Protein AF-A0A3M1YXJ6-F1 (afdb_monomer)

Sequence (220 aa):
MAEPLIIDYITSGNGYQRGYNFVTPTDHLPSAVKKLLWRAAMPRGTKWADYIGARSLKSIPLPNGQIALAMTTVTDRQDEMGRGGLRRVEIQLIPAREYRLALQRHLAELPTTAHQRADAMLSWRLWKRIADKALPKVNRKAQVILAHAYTTMEDWLTLEALVLKIALARPVRLLARWGARPTFTTLALDYREESRIVALPIERAARYRDRKDAFILKLP

Structure (mmCIF, N/CA/C/O backbone):
data_AF-A0A3M1YXJ6-F1
#
_entry.id   AF-A0A3M1YXJ6-F1
#
loop_
_atom_site.group_PDB
_atom_site.id
_atom_site.type_symbol
_atom_site.label_atom_id
_atom_site.label_alt_id
_atom_site.label_comp_id
_atom_site.label_asym_id
_atom_site.label_entity_id
_atom_site.label_seq_id
_atom_site.pdbx_PDB_ins_code
_atom_site.Cartn_x
_atom_site.Cartn_y
_atom_site.Cartn_z
_atom_site.occupancy
_atom_site.B_iso_or_equiv
_atom_site.auth_seq_id
_atom_site.auth_comp_id
_atom_site.auth_asym_id
_atom_site.auth_atom_id
_atom_site.pdbx_PDB_model_num
ATOM 1 N N . MET A 1 1 ? 12.558 -17.407 3.006 1.00 56.59 1 MET A N 1
ATOM 2 C CA . MET A 1 1 ? 11.298 -16.722 2.637 1.00 56.59 1 MET A CA 1
ATOM 3 C C . MET A 1 1 ? 11.005 -17.087 1.194 1.00 56.59 1 MET A C 1
ATOM 5 O O . MET A 1 1 ? 11.967 -17.248 0.456 1.00 56.59 1 MET A O 1
ATOM 9 N N . ALA A 1 2 ? 9.744 -17.304 0.817 1.00 73.38 2 ALA A N 1
ATOM 10 C CA . ALA A 1 2 ? 9.410 -17.574 -0.582 1.00 73.38 2 ALA A CA 1
ATOM 11 C C . ALA A 1 2 ? 9.747 -16.347 -1.444 1.00 73.38 2 ALA A C 1
ATOM 13 O O . ALA A 1 2 ? 9.628 -15.216 -0.968 1.00 73.38 2 ALA A O 1
ATOM 14 N N . GLU A 1 3 ? 10.185 -16.581 -2.677 1.00 85.62 3 GLU A N 1
ATOM 15 C CA . GLU A 1 3 ? 10.448 -15.518 -3.646 1.00 85.62 3 GLU A CA 1
ATOM 16 C C . GLU A 1 3 ? 9.149 -14.733 -3.927 1.00 85.62 3 GLU A C 1
ATOM 18 O O . GLU A 1 3 ? 8.080 -15.349 -4.031 1.00 85.62 3 GLU A O 1
ATOM 23 N N . PRO A 1 4 ? 9.184 -13.387 -3.984 1.00 93.62 4 PRO A N 1
ATOM 24 C CA . PRO A 1 4 ? 7.987 -12.600 -4.252 1.00 93.62 4 PRO A CA 1
ATOM 25 C C . PRO A 1 4 ? 7.481 -12.846 -5.676 1.00 93.62 4 PRO A C 1
ATOM 27 O O . PRO A 1 4 ? 8.264 -13.015 -6.606 1.00 93.62 4 PRO A O 1
ATOM 30 N N . LEU A 1 5 ? 6.161 -12.795 -5.867 1.00 96.31 5 LEU A N 1
ATOM 31 C CA . LEU A 1 5 ? 5.590 -12.765 -7.211 1.00 96.31 5 LEU A CA 1
ATOM 32 C C . LEU A 1 5 ? 5.730 -11.354 -7.772 1.00 96.31 5 LEU A C 1
ATOM 34 O O . LEU A 1 5 ? 5.424 -10.389 -7.074 1.00 96.31 5 LEU A O 1
ATOM 38 N N . ILE A 1 6 ? 6.123 -11.219 -9.033 1.00 96.69 6 ILE A N 1
ATOM 39 C CA . ILE A 1 6 ? 6.338 -9.907 -9.644 1.00 96.69 6 ILE A CA 1
ATOM 40 C C . ILE A 1 6 ? 5.374 -9.723 -10.808 1.00 96.69 6 ILE A C 1
ATOM 42 O O . ILE A 1 6 ? 5.303 -10.570 -11.699 1.00 96.69 6 ILE A O 1
ATOM 46 N N . ILE A 1 7 ? 4.653 -8.602 -10.810 1.00 95.94 7 ILE A N 1
ATOM 47 C CA . ILE A 1 7 ? 3.949 -8.079 -11.981 1.00 95.94 7 ILE A CA 1
ATOM 48 C C . ILE A 1 7 ? 4.766 -6.918 -12.537 1.00 95.94 7 ILE A C 1
ATOM 50 O O . ILE A 1 7 ? 5.040 -5.957 -11.817 1.00 95.94 7 ILE A O 1
ATOM 54 N N . ASP A 1 8 ? 5.122 -6.983 -13.816 1.00 95.00 8 ASP A N 1
ATOM 55 C CA . ASP A 1 8 ? 5.848 -5.907 -14.485 1.00 95.00 8 ASP A CA 1
ATOM 56 C C . ASP A 1 8 ? 5.354 -5.684 -15.922 1.00 95.00 8 ASP A C 1
ATOM 58 O O . ASP A 1 8 ? 4.722 -6.561 -16.514 1.00 95.00 8 ASP A O 1
ATOM 62 N N . TYR A 1 9 ? 5.604 -4.494 -16.470 1.00 92.88 9 TYR A N 1
ATOM 63 C CA . TYR A 1 9 ? 5.296 -4.161 -17.858 1.00 92.88 9 TYR A CA 1
ATOM 64 C C . TYR A 1 9 ? 6.375 -4.710 -18.797 1.00 92.88 9 TYR A C 1
ATOM 66 O O . TYR A 1 9 ? 7.552 -4.377 -18.665 1.00 92.88 9 TYR A O 1
ATOM 74 N N . ILE A 1 10 ? 5.961 -5.516 -19.774 1.00 90.50 10 ILE A N 1
ATOM 75 C CA . ILE A 1 10 ? 6.837 -6.098 -20.794 1.00 90.50 10 ILE A CA 1
ATOM 76 C C . ILE A 1 10 ? 6.687 -5.302 -22.096 1.00 90.50 10 ILE A C 1
ATOM 78 O O . ILE A 1 10 ? 5.588 -5.240 -22.654 1.00 90.50 10 ILE A O 1
ATOM 82 N N . THR A 1 11 ? 7.797 -4.720 -22.571 1.00 81.19 11 THR A N 1
ATOM 83 C CA . THR A 1 11 ? 7.859 -3.846 -23.761 1.00 81.19 11 THR A CA 1
ATOM 84 C C . THR A 1 11 ? 8.179 -4.575 -25.076 1.00 81.19 11 THR A C 1
ATOM 86 O O . THR A 1 11 ? 7.957 -4.058 -26.169 1.00 81.19 11 THR A O 1
ATOM 89 N N . SER A 1 12 ? 8.729 -5.792 -25.018 1.00 71.69 12 SER A N 1
ATOM 90 C CA . SER A 1 12 ? 9.097 -6.561 -26.215 1.00 71.69 12 SER A CA 1
ATOM 91 C C . SER A 1 12 ? 8.862 -8.062 -26.033 1.00 71.69 12 SER A C 1
ATOM 93 O O . SER A 1 12 ? 9.007 -8.618 -24.945 1.00 71.69 12 SER A O 1
ATOM 95 N N . GLY A 1 13 ? 8.391 -8.697 -27.108 1.00 59.31 13 GLY A N 1
ATOM 96 C CA . GLY A 1 13 ? 7.829 -10.042 -27.095 1.00 59.31 13 GLY A CA 1
ATOM 97 C C . GLY A 1 13 ? 8.885 -11.135 -27.196 1.00 59.31 13 GLY A C 1
ATOM 98 O O . GLY A 1 13 ? 9.130 -11.645 -28.281 1.00 59.31 13 GLY A O 1
ATOM 99 N N . ASN A 1 14 ? 9.409 -11.572 -26.053 1.00 58.38 14 ASN A N 1
ATOM 100 C CA . ASN A 1 14 ? 10.053 -12.883 -25.907 1.00 58.38 14 ASN A CA 1
ATOM 101 C C . ASN A 1 14 ? 8.997 -13.946 -25.539 1.00 58.38 14 ASN A C 1
ATOM 103 O O . ASN A 1 14 ? 9.073 -14.569 -24.485 1.00 58.38 14 ASN A O 1
ATOM 107 N N . GLY A 1 15 ? 7.944 -14.078 -26.356 1.00 61.91 15 GLY A N 1
ATOM 108 C CA . GLY A 1 15 ? 6.832 -15.017 -26.117 1.00 61.91 15 GLY A CA 1
ATOM 109 C C . GLY A 1 15 ? 5.726 -14.533 -25.163 1.00 61.91 15 GLY A C 1
ATOM 110 O O . GLY A 1 15 ? 4.745 -15.245 -24.967 1.00 61.91 15 GLY A O 1
ATOM 111 N N . TYR A 1 16 ? 5.832 -13.317 -24.614 1.00 63.91 16 TYR A N 1
ATOM 112 C CA . TYR A 1 16 ? 4.789 -12.689 -23.791 1.00 63.91 16 TYR A CA 1
ATOM 113 C C . TYR A 1 16 ? 4.001 -11.635 -24.576 1.00 63.91 16 TYR A C 1
ATOM 115 O O . TYR A 1 16 ? 4.567 -10.869 -25.360 1.00 63.91 16 TYR A O 1
ATOM 123 N N . GLN A 1 17 ? 2.689 -11.561 -24.329 1.00 75.88 17 GLN A N 1
ATOM 124 C CA . GLN A 1 17 ? 1.858 -10.464 -24.825 1.00 75.88 17 GLN A CA 1
ATOM 125 C C . GLN A 1 17 ? 2.300 -9.156 -24.155 1.00 75.88 17 GLN A C 1
ATOM 127 O O . GLN A 1 17 ? 2.451 -9.112 -22.934 1.00 75.88 17 GLN A O 1
ATOM 132 N N . ARG A 1 18 ? 2.494 -8.091 -24.945 1.00 85.50 18 ARG A N 1
ATOM 133 C CA . ARG A 1 18 ? 2.835 -6.755 -24.428 1.00 85.50 18 ARG A CA 1
ATOM 134 C C . ARG A 1 18 ? 1.858 -6.313 -23.342 1.00 85.50 18 ARG A C 1
ATOM 136 O O . ARG A 1 18 ? 0.657 -6.581 -23.426 1.00 85.50 18 ARG A O 1
ATOM 143 N N . GLY A 1 19 ? 2.380 -5.579 -22.368 1.00 89.56 19 GLY A N 1
ATOM 144 C CA . GLY A 1 19 ? 1.617 -5.090 -21.229 1.00 89.56 19 GLY A CA 1
ATOM 145 C C . GLY A 1 19 ? 2.107 -5.661 -19.908 1.00 89.56 19 GLY A C 1
ATOM 146 O O . GLY A 1 19 ? 3.159 -6.298 -19.820 1.00 89.56 19 GLY A O 1
ATOM 147 N N . TYR A 1 20 ? 1.335 -5.409 -18.855 1.00 92.38 20 TYR A N 1
ATOM 148 C CA . TYR A 1 20 ? 1.631 -5.987 -17.554 1.00 92.38 20 TYR A CA 1
ATOM 149 C C . TYR A 1 20 ? 1.475 -7.506 -17.634 1.00 92.38 20 TYR A C 1
ATOM 151 O O . TYR A 1 20 ? 0.441 -7.984 -18.101 1.00 92.38 20 TYR A O 1
ATOM 159 N N . ASN A 1 21 ? 2.430 -8.244 -17.069 1.00 93.19 21 ASN A N 1
ATOM 160 C CA . ASN A 1 21 ? 2.350 -9.690 -16.868 1.00 93.19 21 ASN A CA 1
ATOM 161 C C . ASN A 1 21 ? 3.015 -10.101 -15.551 1.00 93.19 21 ASN A C 1
ATOM 163 O O . ASN A 1 21 ? 3.820 -9.355 -14.998 1.00 93.19 21 ASN A O 1
ATOM 167 N N . PHE A 1 22 ? 2.708 -11.309 -15.070 1.00 93.50 22 PHE A N 1
ATOM 168 C CA . PHE A 1 22 ? 3.566 -11.956 -14.079 1.00 93.50 22 PHE A CA 1
ATOM 169 C C . PHE A 1 22 ? 4.898 -12.324 -14.738 1.00 93.50 22 PHE A C 1
ATOM 171 O O . PHE A 1 22 ? 4.896 -13.028 -15.745 1.00 93.50 22 PHE A O 1
ATOM 178 N N . VAL A 1 23 ? 6.009 -11.856 -14.171 1.00 92.69 23 VAL A N 1
ATOM 179 C CA . VAL A 1 23 ? 7.373 -12.140 -14.664 1.00 92.69 23 VAL A CA 1
ATOM 180 C C . VAL A 1 23 ? 8.112 -13.173 -13.809 1.00 92.69 23 VAL A C 1
ATOM 182 O O . VAL A 1 23 ? 9.236 -13.549 -14.116 1.00 92.69 23 VAL A O 1
ATOM 185 N N . THR A 1 24 ? 7.464 -13.659 -12.752 1.00 92.44 24 THR A N 1
ATOM 186 C CA . THR A 1 24 ? 7.908 -14.782 -11.915 1.00 92.44 24 THR A CA 1
ATOM 187 C C . THR A 1 24 ? 6.992 -15.993 -12.122 1.00 92.44 24 THR A C 1
ATOM 189 O O . THR A 1 24 ? 5.802 -15.798 -12.404 1.00 92.44 24 THR A O 1
ATOM 192 N N . PRO A 1 25 ? 7.476 -17.233 -11.919 1.00 91.31 25 PRO A N 1
ATOM 193 C CA . PRO A 1 25 ? 6.648 -18.435 -12.028 1.00 91.31 25 PRO A CA 1
ATOM 194 C C . PRO A 1 25 ? 5.394 -18.379 -11.142 1.00 91.31 25 PRO A C 1
ATOM 196 O O . PRO A 1 25 ? 5.449 -18.003 -9.971 1.00 91.31 25 PRO A O 1
ATOM 199 N N . THR A 1 26 ? 4.243 -18.767 -11.700 1.00 92.81 26 THR A N 1
ATOM 200 C CA . THR A 1 26 ? 2.936 -18.752 -11.000 1.00 92.81 26 THR A CA 1
ATOM 201 C C . THR A 1 26 ? 2.225 -20.104 -11.026 1.00 92.81 26 THR A C 1
ATOM 203 O O . THR A 1 26 ? 1.076 -20.189 -10.601 1.00 92.81 26 THR A O 1
ATOM 206 N N . ASP A 1 27 ? 2.888 -21.160 -11.500 1.00 91.38 27 ASP A N 1
ATOM 207 C CA . ASP A 1 27 ? 2.271 -22.469 -11.781 1.00 91.38 27 ASP A CA 1
ATOM 208 C C . ASP A 1 27 ? 1.760 -23.175 -10.519 1.00 91.38 27 ASP A C 1
ATOM 210 O O . ASP A 1 27 ? 0.815 -23.956 -10.562 1.00 91.38 27 ASP A O 1
ATOM 214 N N . HIS A 1 28 ? 2.337 -22.834 -9.368 1.00 90.06 28 HIS A N 1
ATOM 215 C CA . HIS A 1 28 ? 1.926 -23.329 -8.058 1.00 90.06 28 HIS A CA 1
ATOM 216 C C . HIS A 1 28 ? 0.655 -22.647 -7.511 1.00 90.06 28 HIS A C 1
ATOM 218 O O . HIS A 1 28 ? 0.144 -23.052 -6.465 1.00 90.06 28 HIS A O 1
ATOM 224 N N . LEU A 1 29 ? 0.145 -21.593 -8.163 1.00 92.56 29 LEU A N 1
ATOM 225 C CA . LEU A 1 29 ? -1.014 -20.840 -7.686 1.00 92.56 29 LEU A CA 1
ATOM 226 C C . LEU A 1 29 ? -2.310 -21.326 -8.341 1.00 92.56 29 LEU A C 1
ATOM 228 O O . LEU A 1 29 ? -2.404 -21.376 -9.569 1.00 92.56 29 LEU A O 1
ATOM 232 N N . PRO A 1 30 ? -3.380 -21.551 -7.557 1.00 93.69 30 PRO A N 1
ATOM 233 C CA . PRO A 1 30 ? -4.703 -21.782 -8.120 1.00 93.69 30 PRO A CA 1
ATOM 234 C C . PRO A 1 30 ? -5.139 -20.621 -9.027 1.00 93.69 30 PRO A C 1
ATOM 236 O O . PRO A 1 30 ? -4.951 -19.449 -8.688 1.00 93.69 30 PRO A O 1
ATOM 239 N N . SER A 1 31 ? -5.808 -20.925 -10.145 1.00 93.12 31 SER A N 1
ATOM 240 C CA . SER A 1 31 ? -6.237 -19.914 -11.130 1.00 93.12 31 SER A CA 1
ATOM 241 C C . SER A 1 31 ? -7.067 -18.776 -10.511 1.00 93.12 31 SER A C 1
ATOM 243 O O . SER A 1 31 ? -6.857 -17.603 -10.828 1.00 93.12 31 SER A O 1
ATOM 245 N N . ALA A 1 32 ? -7.949 -19.090 -9.553 1.00 93.19 32 ALA A N 1
ATOM 246 C CA . ALA A 1 32 ? -8.728 -18.086 -8.825 1.00 93.19 32 ALA A CA 1
ATOM 247 C C . ALA A 1 32 ? -7.846 -17.095 -8.040 1.00 93.19 32 ALA A C 1
ATOM 249 O O . ALA A 1 32 ? -8.120 -15.894 -8.047 1.00 93.19 32 ALA A O 1
ATOM 250 N N . VAL A 1 33 ? -6.767 -17.578 -7.410 1.00 94.88 33 VAL A N 1
ATOM 251 C CA . VAL A 1 33 ? -5.795 -16.740 -6.688 1.00 94.88 33 VAL A CA 1
ATOM 252 C C . VAL A 1 33 ? -5.022 -15.873 -7.677 1.00 94.88 33 VAL A C 1
ATOM 254 O O . VAL A 1 33 ? -4.965 -14.660 -7.493 1.00 94.88 33 VAL A O 1
ATOM 257 N N . LYS A 1 34 ? -4.515 -16.453 -8.772 1.00 93.69 34 LYS A N 1
ATOM 258 C CA . LYS A 1 34 ? -3.799 -15.712 -9.824 1.00 93.69 34 LYS A CA 1
ATOM 259 C C . LYS A 1 34 ? -4.655 -14.587 -10.414 1.00 93.69 34 LYS A C 1
ATOM 261 O O . LYS A 1 34 ? -4.198 -13.450 -10.510 1.00 93.69 34 LYS A O 1
ATOM 266 N N . LYS A 1 35 ? -5.921 -14.871 -10.747 1.00 92.75 35 LYS A N 1
ATOM 267 C CA . LYS A 1 35 ? -6.874 -13.882 -11.281 1.00 92.75 35 LYS A CA 1
ATOM 268 C C . LYS A 1 35 ? -7.192 -12.780 -10.271 1.00 92.75 35 LYS A C 1
ATOM 270 O O . LYS A 1 35 ? -7.315 -11.619 -10.660 1.00 92.75 35 LYS A O 1
ATOM 275 N N . LEU A 1 36 ? -7.345 -13.126 -8.992 1.00 94.25 36 LEU A N 1
ATOM 276 C CA . LEU A 1 36 ? -7.566 -12.143 -7.935 1.00 94.25 36 LEU A CA 1
ATOM 277 C C . LEU A 1 36 ? -6.346 -11.233 -7.768 1.00 94.25 36 LEU A C 1
ATOM 279 O O . LEU A 1 36 ? -6.506 -10.017 -7.802 1.00 94.25 36 LEU A O 1
ATOM 283 N N . LEU A 1 37 ? -5.144 -11.806 -7.653 1.00 94.88 37 LEU A N 1
ATOM 284 C CA . LEU A 1 37 ? -3.895 -11.050 -7.539 1.00 94.88 37 LEU A CA 1
ATOM 285 C C . LEU A 1 37 ? -3.707 -10.109 -8.726 1.00 94.88 37 LEU A C 1
ATOM 287 O O . LEU A 1 37 ? -3.470 -8.925 -8.522 1.00 94.88 37 LEU A O 1
ATOM 291 N N . TRP A 1 38 ? -3.919 -10.602 -9.948 1.00 92.38 38 TRP A N 1
ATOM 292 C CA . TRP A 1 38 ? -3.854 -9.791 -11.162 1.00 92.38 38 TRP A CA 1
ATOM 293 C C . TRP A 1 38 ? -4.740 -8.542 -11.093 1.00 92.38 38 TRP A C 1
ATOM 295 O O . TRP A 1 38 ? -4.318 -7.431 -11.408 1.00 92.38 38 TRP A O 1
ATOM 305 N N . ARG A 1 39 ? -5.989 -8.728 -10.653 1.00 91.44 39 ARG A N 1
ATOM 306 C CA . ARG A 1 39 ? -6.992 -7.660 -10.588 1.00 91.44 39 ARG A CA 1
ATOM 307 C C . ARG A 1 39 ? -6.773 -6.699 -9.427 1.00 91.44 39 ARG A C 1
ATOM 309 O O . ARG A 1 39 ? -7.097 -5.523 -9.563 1.00 91.44 39 ARG A O 1
ATOM 316 N N . ALA A 1 40 ? -6.312 -7.208 -8.289 1.00 93.31 40 ALA A N 1
ATOM 317 C CA . ALA A 1 40 ? -6.282 -6.466 -7.036 1.00 93.31 40 ALA A CA 1
ATOM 318 C C . ALA A 1 40 ? -4.916 -5.835 -6.740 1.00 93.31 40 ALA A C 1
ATOM 320 O O . ALA A 1 40 ? -4.876 -4.780 -6.115 1.00 93.31 40 ALA A O 1
ATOM 321 N N . ALA A 1 41 ? -3.804 -6.439 -7.171 1.00 93.62 41 ALA A N 1
ATOM 322 C CA . ALA A 1 41 ? -2.460 -5.958 -6.848 1.00 93.62 41 ALA A CA 1
ATOM 323 C C . ALA A 1 41 ? -2.131 -4.636 -7.550 1.00 93.62 41 ALA A C 1
ATOM 325 O O . ALA A 1 41 ? -1.616 -3.717 -6.918 1.00 93.62 41 ALA A O 1
ATOM 326 N N . MET A 1 42 ? -2.503 -4.509 -8.826 1.00 89.62 42 MET A N 1
ATOM 327 C CA . MET A 1 42 ? -2.264 -3.290 -9.596 1.00 89.62 42 MET A CA 1
ATOM 328 C C . MET A 1 42 ? -3.074 -2.116 -9.028 1.00 89.62 42 MET A C 1
ATOM 330 O O . MET A 1 42 ? -4.290 -2.238 -8.847 1.00 89.62 42 MET A O 1
ATOM 334 N N . PRO A 1 43 ? -2.444 -0.961 -8.760 1.00 84.19 43 PRO A N 1
ATOM 335 C CA . PRO A 1 43 ? -3.149 0.164 -8.177 1.00 84.19 43 PRO A CA 1
ATOM 336 C C . PRO A 1 43 ? -3.998 0.880 -9.238 1.00 84.19 43 PRO A C 1
ATOM 338 O O . PRO A 1 43 ? -3.593 1.039 -10.395 1.00 84.19 43 PRO A O 1
ATOM 341 N N . ARG A 1 44 ? -5.208 1.296 -8.858 1.00 86.81 44 ARG A N 1
ATOM 342 C CA . ARG A 1 44 ? -6.186 1.929 -9.760 1.00 86.81 44 ARG A CA 1
ATOM 343 C C . ARG A 1 44 ? -5.954 3.436 -9.921 1.00 86.81 44 ARG A C 1
ATOM 345 O O . ARG A 1 44 ? -5.360 4.096 -9.073 1.00 86.81 44 ARG A O 1
ATOM 352 N N . GLY A 1 45 ? -6.483 3.983 -11.015 1.00 86.62 45 GLY A N 1
ATOM 353 C CA . GLY A 1 45 ? -6.447 5.410 -11.343 1.00 86.62 45 GLY A CA 1
ATOM 354 C C . GLY A 1 45 ? -5.472 5.763 -12.469 1.00 86.62 45 GLY A C 1
ATOM 355 O O . GLY A 1 45 ? -4.731 4.919 -12.968 1.00 86.62 45 GLY A O 1
ATOM 356 N N . THR A 1 46 ? -5.522 7.023 -12.901 1.00 88.62 46 THR A N 1
ATOM 357 C CA . THR A 1 46 ? -4.789 7.560 -14.063 1.00 88.62 46 THR A CA 1
ATOM 358 C C . THR A 1 46 ? -3.778 8.628 -13.650 1.00 88.62 46 THR A C 1
ATOM 360 O O . THR A 1 46 ? -3.999 9.312 -12.647 1.00 88.62 46 THR A O 1
ATOM 363 N N . LYS A 1 47 ? -2.788 8.889 -14.517 1.00 91.50 47 LYS A N 1
ATOM 364 C CA . LYS A 1 47 ? -1.677 9.838 -14.306 1.00 91.50 47 LYS A CA 1
ATOM 365 C C . LYS A 1 47 ? -0.685 9.390 -13.225 1.00 91.50 47 LYS A C 1
ATOM 367 O O . LYS A 1 47 ? -0.261 10.173 -12.388 1.00 91.50 47 LYS A O 1
ATOM 372 N N . TRP A 1 48 ? -0.318 8.111 -13.252 1.00 93.31 48 TRP A N 1
ATOM 373 C CA . TRP A 1 48 ? 0.757 7.591 -12.403 1.00 93.31 48 TRP A CA 1
ATOM 374 C C . TRP A 1 48 ? 2.122 8.206 -12.735 1.00 93.31 48 TRP A C 1
ATOM 376 O O . TRP A 1 48 ? 2.979 8.240 -11.867 1.00 93.31 48 TRP A O 1
ATOM 386 N N . ALA A 1 49 ? 2.300 8.756 -13.942 1.00 93.56 49 ALA A N 1
ATOM 387 C CA . ALA A 1 49 ? 3.513 9.472 -14.338 1.00 93.56 49 ALA A CA 1
ATOM 388 C C . ALA A 1 49 ? 3.846 10.675 -13.433 1.00 93.56 49 ALA A C 1
ATOM 390 O O . ALA A 1 49 ? 5.013 11.019 -13.313 1.00 93.56 49 ALA A O 1
ATOM 391 N N . ASP A 1 50 ? 2.859 11.262 -12.745 1.00 92.50 50 ASP A N 1
ATOM 392 C CA . ASP A 1 50 ? 3.080 12.372 -11.802 1.00 92.50 50 ASP A CA 1
ATOM 393 C C . ASP A 1 50 ? 3.731 11.898 -10.4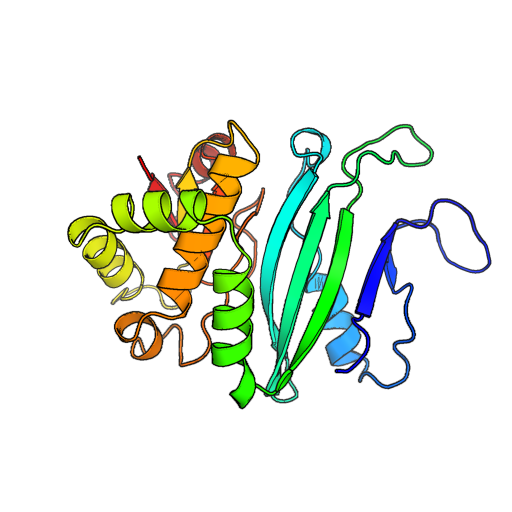77 1.00 92.50 50 ASP A C 1
ATOM 395 O O . ASP A 1 50 ? 4.050 12.709 -9.613 1.00 92.50 50 ASP A O 1
ATOM 399 N N . TYR A 1 51 ? 3.897 10.582 -10.290 1.00 92.44 51 TYR A N 1
ATOM 400 C CA . TYR 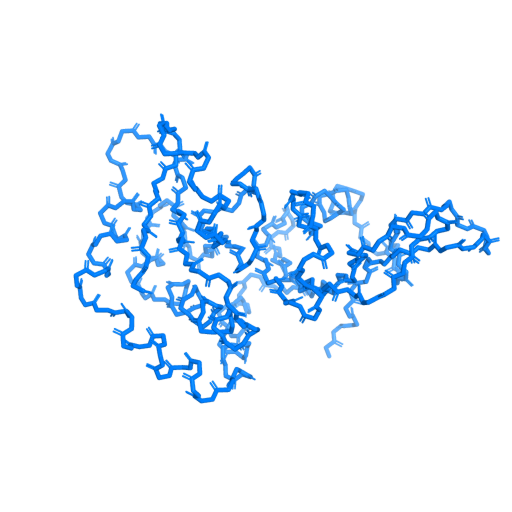A 1 51 ? 4.281 9.948 -9.025 1.00 92.44 51 TYR A CA 1
ATOM 401 C C . TYR A 1 51 ? 5.477 8.996 -9.193 1.00 92.44 51 TYR A C 1
ATOM 403 O O . TYR A 1 51 ? 5.534 7.963 -8.531 1.00 92.44 51 TYR A O 1
ATOM 411 N N . ILE A 1 52 ? 6.419 9.290 -10.097 1.00 92.88 52 ILE A N 1
ATOM 412 C CA . ILE A 1 52 ? 7.622 8.457 -10.288 1.00 92.88 52 ILE A CA 1
ATOM 413 C C . ILE A 1 52 ? 8.374 8.271 -8.960 1.00 92.88 52 ILE A C 1
ATOM 415 O O . ILE A 1 52 ? 8.529 9.211 -8.184 1.00 92.88 52 ILE A O 1
ATOM 419 N N . GLY A 1 53 ? 8.809 7.039 -8.682 1.00 90.69 53 GLY A N 1
ATOM 420 C CA . GLY A 1 53 ? 9.470 6.652 -7.433 1.00 90.69 53 GLY A CA 1
ATOM 421 C C . GLY A 1 53 ? 8.517 6.418 -6.256 1.00 90.69 53 GLY A C 1
ATOM 422 O O . GLY A 1 53 ? 8.924 5.837 -5.251 1.00 90.69 53 GLY A O 1
ATOM 423 N N . ALA A 1 54 ? 7.242 6.809 -6.370 1.00 91.75 54 ALA A N 1
ATOM 424 C CA . ALA A 1 54 ? 6.261 6.577 -5.320 1.00 91.75 54 ALA A CA 1
ATOM 425 C C . ALA A 1 54 ? 6.022 5.082 -5.101 1.00 91.75 54 ALA A C 1
ATOM 427 O O . ALA A 1 54 ? 6.005 4.286 -6.050 1.00 91.75 54 ALA A O 1
ATOM 428 N N . ARG A 1 55 ? 5.751 4.730 -3.841 1.00 92.38 55 ARG A N 1
ATOM 429 C CA . ARG A 1 55 ? 5.358 3.382 -3.438 1.00 92.38 55 ARG A CA 1
ATOM 430 C C . ARG A 1 55 ? 3.892 3.321 -3.011 1.00 92.38 55 ARG A C 1
ATOM 432 O O . ARG A 1 55 ? 3.360 4.271 -2.441 1.00 92.38 55 ARG A O 1
ATOM 439 N N . SER A 1 56 ? 3.255 2.189 -3.281 1.00 94.19 56 SER A N 1
ATOM 440 C CA . SER A 1 56 ? 1.919 1.837 -2.804 1.00 94.19 56 SER A CA 1
ATOM 441 C C . SER A 1 56 ? 1.941 0.434 -2.226 1.00 94.19 56 SER A C 1
ATOM 443 O O . SER A 1 56 ? 2.097 -0.535 -2.965 1.00 94.19 56 SER A O 1
ATOM 445 N N . LEU A 1 57 ? 1.734 0.309 -0.924 1.00 96.25 57 LEU A N 1
ATOM 446 C CA . LEU A 1 57 ? 1.533 -0.966 -0.261 1.00 96.25 57 LEU A CA 1
ATOM 447 C C . LEU A 1 57 ? 0.039 -1.270 -0.152 1.00 96.25 57 LEU A C 1
ATOM 449 O O . LEU A 1 57 ? -0.760 -0.456 0.324 1.00 96.25 57 LEU A O 1
ATOM 453 N N . LYS A 1 58 ? -0.344 -2.481 -0.551 1.00 96.06 58 LYS A N 1
ATOM 454 C CA . LYS A 1 58 ? -1.720 -2.968 -0.493 1.00 96.06 58 LYS A CA 1
ATOM 455 C C . LYS A 1 58 ? -1.808 -4.318 0.206 1.00 96.06 58 LYS A C 1
ATOM 457 O O . LYS A 1 58 ? -1.006 -5.208 -0.051 1.00 96.06 58 LYS A O 1
ATOM 462 N N . SER A 1 59 ? -2.827 -4.479 1.047 1.00 96.00 59 SER A N 1
ATOM 463 C CA . SER A 1 59 ? -3.153 -5.741 1.720 1.00 96.00 59 SER A CA 1
ATOM 464 C C . SER A 1 59 ? -4.409 -6.367 1.117 1.00 96.00 59 SER A C 1
ATOM 466 O O . SER A 1 59 ? -5.484 -5.760 1.144 1.00 96.00 59 SER A O 1
ATOM 468 N N . ILE A 1 60 ? -4.267 -7.579 0.572 1.00 95.19 60 ILE A N 1
ATOM 469 C CA . ILE A 1 60 ? -5.300 -8.282 -0.198 1.00 95.19 60 ILE A CA 1
ATOM 470 C C . ILE A 1 60 ? -5.565 -9.651 0.443 1.00 95.19 60 ILE A C 1
ATOM 472 O O . ILE A 1 60 ? -4.668 -10.495 0.480 1.00 95.19 60 ILE A O 1
ATOM 476 N N . PRO A 1 61 ? -6.783 -9.922 0.934 1.00 94.00 61 PRO A N 1
ATOM 477 C CA . PRO A 1 61 ? -7.130 -11.226 1.466 1.00 94.00 61 PRO A CA 1
ATOM 478 C C . PRO A 1 61 ? -7.371 -12.214 0.326 1.00 94.00 61 PRO A C 1
ATOM 480 O O . PRO A 1 61 ? -8.041 -11.888 -0.655 1.00 94.00 61 PRO A O 1
ATOM 483 N N . LEU A 1 62 ? -6.844 -13.429 0.465 1.00 94.06 62 LEU A N 1
ATOM 484 C CA . LEU A 1 62 ? -6.973 -14.476 -0.542 1.00 94.06 62 LEU A CA 1
ATOM 485 C C . LEU A 1 62 ? -7.968 -15.567 -0.106 1.00 94.06 62 LEU A C 1
ATOM 487 O O . LEU A 1 62 ? -8.094 -15.842 1.091 1.00 94.06 62 LEU A O 1
ATOM 491 N N . PRO A 1 63 ? -8.653 -16.238 -1.057 1.00 91.69 63 PRO A N 1
ATOM 492 C CA . PRO A 1 63 ? -9.621 -17.297 -0.752 1.00 91.69 63 PRO A CA 1
ATOM 493 C C . PRO A 1 63 ? -9.029 -18.491 0.004 1.00 91.69 63 PRO A C 1
ATOM 495 O O . PRO A 1 63 ? -9.740 -19.179 0.725 1.00 91.69 63 PRO A O 1
ATOM 498 N N . ASN A 1 64 ? -7.725 -18.729 -0.138 1.00 89.25 64 ASN A N 1
ATOM 499 C CA . ASN A 1 64 ? -7.001 -19.812 0.529 1.00 89.25 64 ASN A CA 1
ATOM 500 C C . ASN A 1 64 ? -6.557 -19.460 1.966 1.00 89.25 64 ASN A C 1
ATOM 502 O O . ASN A 1 64 ? -5.749 -20.173 2.555 1.00 89.25 64 ASN A O 1
ATOM 506 N N . GLY A 1 65 ? -7.033 -18.342 2.525 1.00 90.38 65 GLY A N 1
ATOM 507 C CA . GLY A 1 65 ? -6.703 -17.907 3.883 1.00 90.38 65 GLY A CA 1
ATOM 508 C C . GLY A 1 65 ? -5.332 -17.238 4.031 1.00 90.38 65 GLY A C 1
ATOM 509 O O . GLY A 1 65 ? -4.970 -16.858 5.146 1.00 90.38 65 GLY A O 1
ATOM 510 N N . GLN A 1 66 ? -4.571 -17.058 2.947 1.00 95.06 66 GLN A N 1
ATOM 511 C CA . GLN A 1 66 ? -3.375 -16.213 2.937 1.00 95.06 66 GLN A CA 1
ATOM 512 C C . GLN A 1 66 ? -3.743 -14.731 2.782 1.00 95.06 66 GLN A C 1
ATOM 514 O O . GLN A 1 66 ? -4.861 -14.372 2.401 1.00 95.06 66 GLN A O 1
ATOM 519 N N . ILE A 1 67 ? -2.780 -13.860 3.069 1.00 95.62 67 ILE A N 1
ATOM 520 C CA . ILE A 1 67 ? -2.819 -12.446 2.705 1.00 95.62 67 ILE A CA 1
ATOM 521 C C . ILE A 1 67 ? -1.707 -12.195 1.691 1.00 95.62 67 ILE A C 1
ATOM 523 O O . ILE A 1 67 ? -0.591 -12.674 1.868 1.00 95.62 67 ILE A O 1
ATOM 527 N N . ALA A 1 68 ? -2.007 -11.434 0.647 1.00 96.81 68 ALA A N 1
ATOM 528 C CA . ALA A 1 68 ? -1.003 -10.884 -0.242 1.00 96.81 68 ALA A CA 1
ATOM 529 C C . ALA A 1 68 ? -0.695 -9.438 0.157 1.00 96.81 68 ALA A C 1
ATOM 531 O O . ALA A 1 68 ? -1.605 -8.609 0.251 1.00 96.81 68 ALA A O 1
ATOM 532 N N . LEU A 1 69 ? 0.583 -9.148 0.387 1.00 97.25 69 LEU A N 1
ATOM 533 C CA . LEU A 1 69 ? 1.101 -7.790 0.511 1.00 97.25 69 LEU A CA 1
ATOM 534 C C . LEU A 1 69 ? 1.714 -7.401 -0.831 1.00 97.25 69 LEU A C 1
ATOM 536 O O . LEU A 1 69 ? 2.732 -7.958 -1.226 1.00 97.25 69 LEU A O 1
ATOM 540 N N . ALA A 1 70 ? 1.052 -6.498 -1.549 1.00 97.31 70 ALA A N 1
ATOM 541 C CA . ALA A 1 70 ? 1.476 -6.024 -2.859 1.00 97.31 70 ALA A CA 1
ATOM 542 C C . ALA A 1 70 ? 2.106 -4.637 -2.725 1.00 97.31 70 ALA A C 1
ATOM 544 O O . ALA A 1 70 ? 1.404 -3.670 -2.427 1.00 97.31 70 ALA A O 1
ATOM 545 N N . MET A 1 71 ? 3.414 -4.549 -2.941 1.00 96.69 71 MET A N 1
ATOM 546 C CA . MET A 1 71 ? 4.162 -3.301 -3.008 1.00 96.69 71 MET A CA 1
ATOM 547 C C . MET A 1 71 ? 4.301 -2.889 -4.468 1.00 96.69 71 MET A C 1
ATOM 549 O O . MET A 1 71 ? 4.936 -3.580 -5.255 1.00 96.69 71 MET A O 1
ATOM 553 N N . THR A 1 72 ? 3.701 -1.768 -4.841 1.00 96.00 72 THR A N 1
ATOM 554 C CA . THR A 1 72 ? 3.840 -1.188 -6.175 1.00 96.00 72 THR A CA 1
ATOM 555 C C . THR A 1 72 ? 4.809 -0.026 -6.144 1.00 96.00 72 THR A C 1
ATOM 557 O O . THR A 1 72 ? 4.603 0.896 -5.364 1.00 96.00 72 THR A O 1
ATOM 560 N N . THR A 1 73 ? 5.774 -0.015 -7.055 1.00 95.75 73 THR A N 1
ATOM 561 C CA . THR A 1 73 ? 6.652 1.127 -7.316 1.00 95.75 73 THR A CA 1
ATOM 562 C C . THR A 1 73 ? 6.338 1.697 -8.690 1.00 95.75 73 THR A C 1
ATOM 564 O O . THR A 1 73 ? 6.263 0.957 -9.675 1.00 95.75 73 THR A O 1
ATOM 567 N N . VAL A 1 74 ? 6.156 3.012 -8.772 1.00 95.12 74 VAL A N 1
ATOM 568 C CA . VAL A 1 74 ? 6.037 3.711 -10.056 1.00 95.12 74 VAL A CA 1
ATOM 569 C C . VAL A 1 74 ? 7.437 3.919 -10.633 1.00 95.12 74 VAL A C 1
ATOM 571 O O . VAL A 1 74 ? 8.278 4.567 -10.015 1.00 95.12 74 VAL A O 1
ATOM 574 N N . THR A 1 75 ? 7.693 3.369 -11.813 1.00 94.88 75 THR A N 1
ATOM 575 C CA . THR A 1 75 ? 8.993 3.425 -12.489 1.00 94.88 75 THR A CA 1
ATOM 576 C C . THR A 1 75 ? 9.068 4.605 -13.449 1.00 94.88 75 THR A C 1
ATOM 578 O O . THR A 1 75 ? 8.064 4.968 -14.058 1.00 94.88 75 THR A O 1
ATOM 581 N N . ASP A 1 76 ? 10.272 5.123 -13.655 1.00 95.00 76 ASP A N 1
ATOM 582 C CA . ASP A 1 76 ? 10.622 6.135 -14.661 1.00 95.00 76 ASP A CA 1
ATOM 583 C C . ASP A 1 76 ? 10.544 5.629 -16.115 1.00 95.00 76 ASP A C 1
ATOM 585 O O . ASP A 1 76 ? 10.516 6.428 -17.051 1.00 95.00 76 ASP A O 1
ATOM 589 N N . ARG A 1 77 ? 10.463 4.306 -16.314 1.00 94.50 77 ARG A N 1
ATOM 590 C CA . ARG A 1 77 ? 10.290 3.690 -17.635 1.00 94.50 77 ARG A CA 1
ATOM 591 C C . ARG A 1 77 ? 9.042 4.193 -18.362 1.00 94.50 77 ARG A C 1
ATOM 593 O O . ARG A 1 77 ? 7.987 4.445 -17.768 1.00 94.50 77 ARG A O 1
ATOM 600 N N . GLN A 1 78 ? 9.169 4.227 -19.681 1.00 93.44 78 GLN A N 1
ATOM 601 C CA . GLN A 1 78 ? 8.105 4.543 -20.622 1.00 93.44 78 GLN A CA 1
ATOM 602 C C . GLN A 1 78 ? 7.740 3.304 -21.438 1.00 93.44 78 GLN A C 1
ATOM 604 O O . GLN A 1 78 ? 8.562 2.405 -21.625 1.00 93.44 78 GLN A O 1
ATOM 609 N N . ASP A 1 79 ? 6.494 3.251 -21.896 1.00 90.62 79 ASP A N 1
ATOM 610 C CA . ASP A 1 79 ? 6.068 2.240 -22.854 1.00 90.62 79 ASP A CA 1
ATOM 611 C C . ASP A 1 79 ? 6.514 2.580 -24.285 1.00 90.62 79 ASP A C 1
ATOM 613 O O . ASP A 1 79 ? 7.177 3.583 -24.546 1.00 90.62 79 ASP A O 1
ATOM 617 N N . GLU A 1 80 ? 6.124 1.737 -25.235 1.00 88.75 80 GLU A N 1
ATOM 618 C CA . GLU A 1 80 ? 6.485 1.853 -26.649 1.00 88.75 80 GLU A CA 1
ATOM 619 C C . GLU A 1 80 ? 5.936 3.123 -27.319 1.00 88.75 80 GLU A C 1
ATOM 621 O O . GLU A 1 80 ? 6.370 3.480 -28.410 1.00 88.75 80 GLU A O 1
ATOM 626 N N . MET A 1 81 ? 4.975 3.795 -26.682 1.00 89.19 81 MET A N 1
ATOM 627 C CA . MET A 1 81 ? 4.357 5.038 -27.143 1.00 89.19 81 MET A CA 1
ATOM 628 C C . MET A 1 81 ? 4.864 6.254 -26.349 1.00 89.19 81 MET A C 1
ATOM 630 O O . MET A 1 81 ? 4.277 7.332 -26.439 1.00 89.19 81 MET A O 1
ATOM 634 N N . GLY A 1 82 ? 5.912 6.091 -25.531 1.00 89.19 82 GLY A N 1
ATOM 635 C CA . GLY A 1 82 ? 6.463 7.148 -24.680 1.00 89.19 82 GLY A CA 1
ATOM 636 C C . GLY A 1 82 ? 5.608 7.474 -23.449 1.00 89.19 82 GLY A C 1
ATOM 637 O O . GLY A 1 82 ? 5.852 8.472 -22.769 1.00 89.19 82 GLY A O 1
ATOM 638 N N . ARG A 1 83 ? 4.586 6.668 -23.125 1.00 89.25 83 ARG A N 1
ATOM 639 C CA . ARG A 1 83 ? 3.730 6.913 -21.954 1.00 89.25 83 ARG A CA 1
ATOM 640 C C . ARG A 1 83 ? 4.441 6.431 -20.691 1.00 89.25 83 ARG A C 1
ATOM 642 O O . ARG A 1 83 ? 4.764 5.252 -20.559 1.00 89.25 83 ARG A O 1
ATOM 649 N N . GLY A 1 84 ? 4.662 7.349 -19.751 1.00 91.94 84 GLY A N 1
ATOM 650 C CA . GLY A 1 84 ? 5.269 7.063 -18.448 1.00 91.94 84 GLY A CA 1
ATOM 651 C C . GLY A 1 84 ? 4.282 6.569 -17.383 1.00 91.94 84 GLY A C 1
ATOM 652 O O . GLY A 1 84 ? 3.082 6.405 -17.624 1.00 91.94 84 GLY A O 1
ATOM 653 N N . GLY A 1 85 ? 4.786 6.372 -16.161 1.00 92.44 85 GLY A N 1
ATOM 654 C CA . GLY A 1 85 ? 3.988 5.885 -15.030 1.00 92.44 85 GLY A CA 1
ATOM 655 C C . GLY A 1 85 ? 3.767 4.373 -15.052 1.00 92.44 85 GLY A C 1
ATOM 656 O O . GLY A 1 85 ? 2.751 3.881 -14.544 1.00 92.44 85 GLY A O 1
ATOM 657 N N . LEU A 1 86 ? 4.696 3.637 -15.669 1.00 94.56 86 LEU A N 1
ATOM 658 C CA . LEU A 1 86 ? 4.743 2.185 -15.568 1.00 94.56 86 LEU A CA 1
ATOM 659 C C . LEU A 1 86 ? 4.973 1.768 -14.114 1.00 94.56 86 LEU A C 1
ATOM 661 O O . LEU A 1 86 ? 5.535 2.515 -13.318 1.00 94.56 86 LEU A O 1
ATOM 665 N N . ARG A 1 87 ? 4.470 0.596 -13.732 1.00 95.69 87 ARG A N 1
ATOM 666 C CA . ARG A 1 87 ? 4.453 0.143 -12.337 1.00 95.69 87 ARG A CA 1
ATOM 667 C C . ARG A 1 87 ? 5.038 -1.251 -12.224 1.00 95.69 87 ARG A C 1
ATOM 669 O O . ARG A 1 87 ? 4.614 -2.149 -12.938 1.00 95.69 87 ARG A O 1
ATOM 676 N N . ARG A 1 88 ? 5.943 -1.448 -11.281 1.00 96.75 88 ARG A N 1
ATOM 677 C CA . ARG A 1 88 ? 6.389 -2.781 -10.883 1.00 96.75 88 ARG A CA 1
ATOM 678 C C . ARG A 1 88 ? 5.695 -3.138 -9.582 1.00 96.75 88 ARG A C 1
ATOM 680 O O . ARG A 1 88 ? 5.711 -2.327 -8.662 1.00 96.75 88 ARG A O 1
ATOM 687 N N . VAL A 1 89 ? 5.078 -4.312 -9.507 1.00 97.62 89 VAL A N 1
ATOM 688 C CA . VAL A 1 89 ? 4.410 -4.786 -8.290 1.00 97.62 89 VAL A CA 1
ATOM 689 C C . VAL A 1 89 ? 5.090 -6.038 -7.783 1.00 97.62 89 VAL A C 1
ATOM 691 O O . VAL A 1 89 ? 5.156 -7.033 -8.494 1.00 97.62 89 VAL A O 1
ATOM 694 N N . GLU A 1 90 ? 5.542 -6.000 -6.539 1.00 97.44 90 GLU A N 1
ATOM 695 C CA . GLU A 1 90 ? 6.115 -7.132 -5.824 1.00 97.44 90 GLU A CA 1
ATOM 696 C C . GLU A 1 90 ? 5.104 -7.621 -4.792 1.00 97.44 90 GLU A C 1
ATOM 698 O O . GLU A 1 90 ? 4.599 -6.851 -3.976 1.00 97.44 90 GLU A O 1
ATOM 703 N N . ILE A 1 91 ? 4.755 -8.899 -4.858 1.00 97.69 91 ILE A N 1
ATOM 704 C CA . ILE A 1 91 ? 3.664 -9.489 -4.095 1.00 97.69 91 ILE A CA 1
ATOM 705 C C . ILE A 1 91 ? 4.229 -10.586 -3.205 1.00 97.69 91 ILE A C 1
ATOM 707 O O . ILE A 1 91 ? 4.671 -11.634 -3.676 1.00 97.69 91 ILE A O 1
ATOM 711 N N . GLN A 1 92 ? 4.145 -10.368 -1.900 1.00 96.81 92 GLN A N 1
ATOM 712 C CA . GLN A 1 92 ? 4.489 -11.367 -0.901 1.00 96.81 92 GLN A CA 1
ATOM 713 C C . GLN A 1 92 ? 3.225 -12.089 -0.442 1.00 96.81 92 GLN A C 1
ATOM 715 O O . GLN A 1 92 ? 2.287 -11.464 0.060 1.00 96.81 92 GLN A O 1
ATOM 720 N N . LEU A 1 93 ? 3.197 -13.412 -0.604 1.00 96.06 93 LEU A N 1
ATOM 721 C CA . LEU A 1 93 ? 2.130 -14.255 -0.075 1.00 96.06 93 LEU A CA 1
ATOM 722 C C . LEU A 1 93 ? 2.502 -14.726 1.324 1.00 96.06 93 LEU A C 1
ATOM 724 O O . LEU A 1 93 ? 3.458 -15.478 1.498 1.00 96.06 93 LEU A O 1
ATOM 728 N N . ILE A 1 94 ? 1.728 -14.308 2.321 1.00 95.50 94 ILE A N 1
ATOM 729 C CA . ILE A 1 94 ? 1.988 -14.638 3.720 1.00 95.50 94 ILE A CA 1
ATOM 730 C C . ILE A 1 94 ? 0.802 -15.374 4.348 1.00 95.50 94 ILE A C 1
ATOM 732 O O . ILE A 1 94 ? 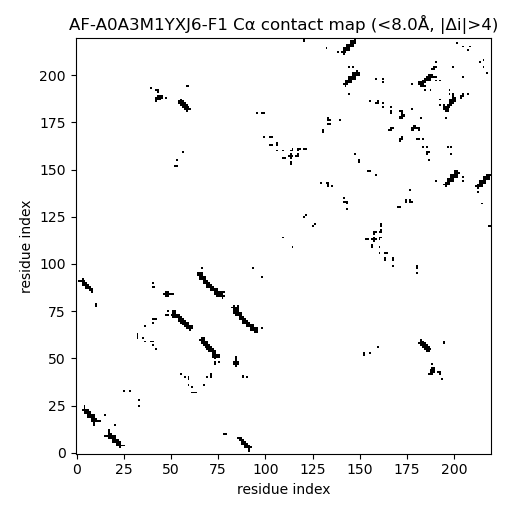-0.362 -15.070 4.057 1.00 95.50 94 ILE A O 1
ATOM 736 N N . PRO A 1 95 ? 1.050 -16.339 5.247 1.00 94.81 95 PRO A N 1
ATOM 737 C CA . PRO A 1 95 ? -0.003 -16.904 6.077 1.00 94.81 95 PRO A CA 1
ATOM 738 C C . PRO A 1 95 ? -0.727 -15.812 6.874 1.00 94.81 95 PRO A C 1
ATOM 740 O O . PRO A 1 95 ? -0.099 -14.910 7.428 1.00 94.81 95 PRO A O 1
ATOM 743 N N . ALA A 1 96 ? -2.050 -15.921 7.033 1.00 92.56 96 ALA A N 1
ATOM 744 C CA . ALA A 1 96 ? -2.833 -14.942 7.798 1.00 92.56 96 ALA A CA 1
ATOM 745 C C . ALA A 1 96 ? -2.343 -14.728 9.244 1.00 92.56 96 ALA A C 1
ATOM 747 O O . ALA A 1 96 ? -2.549 -13.649 9.803 1.00 92.56 96 ALA A O 1
ATOM 748 N N . ARG A 1 97 ? -1.703 -15.735 9.854 1.00 93.38 97 ARG A N 1
ATOM 749 C CA . ARG A 1 97 ? -1.096 -15.637 11.195 1.00 93.38 97 ARG A CA 1
ATOM 750 C C . ARG A 1 97 ? 0.146 -14.735 11.231 1.00 93.38 97 ARG A C 1
ATOM 752 O O . ARG A 1 97 ? 0.415 -14.124 12.257 1.00 93.38 97 ARG A O 1
ATOM 759 N N . GLU A 1 98 ? 0.860 -14.610 10.114 1.00 95.19 98 GLU A N 1
ATOM 760 C CA . GLU A 1 98 ? 2.076 -13.794 9.986 1.00 95.19 98 GLU A CA 1
ATOM 761 C C . GLU A 1 98 ? 1.770 -12.345 9.600 1.00 95.19 98 GLU A C 1
ATOM 763 O O . GLU A 1 98 ? 2.646 -11.490 9.686 1.00 95.19 98 GLU A O 1
ATOM 768 N N . TYR A 1 99 ? 0.512 -12.044 9.258 1.00 94.19 99 TYR A N 1
ATOM 769 C CA . TYR A 1 99 ? 0.070 -10.725 8.808 1.00 94.19 99 TYR A CA 1
ATOM 770 C C . TYR A 1 99 ? 0.565 -9.585 9.699 1.00 94.19 99 TYR A C 1
ATOM 772 O O . TYR A 1 99 ? 1.173 -8.631 9.226 1.00 94.19 99 TYR A O 1
ATOM 780 N N . ARG A 1 100 ? 0.347 -9.703 11.013 1.00 93.81 100 ARG A N 1
ATOM 781 C CA . ARG A 1 100 ? 0.751 -8.665 11.966 1.00 93.81 100 ARG A CA 1
ATOM 782 C C . ARG A 1 100 ? 2.265 -8.455 11.960 1.00 93.81 100 ARG A C 1
ATOM 784 O O . ARG A 1 100 ? 2.706 -7.312 11.944 1.00 93.81 100 ARG A O 1
ATOM 791 N N . LEU A 1 101 ? 3.031 -9.543 11.989 1.00 95.31 101 LEU A N 1
ATOM 792 C CA . LEU A 1 101 ? 4.487 -9.480 12.022 1.00 95.31 101 LEU A CA 1
ATOM 793 C C . LEU A 1 101 ? 5.038 -8.871 10.727 1.00 95.31 101 LEU A C 1
ATOM 795 O O . LEU A 1 101 ? 5.933 -8.036 10.787 1.00 95.31 101 LEU A O 1
ATOM 799 N N . ALA A 1 102 ? 4.461 -9.222 9.576 1.00 95.69 102 ALA A N 1
ATOM 800 C CA . ALA A 1 102 ? 4.828 -8.638 8.290 1.00 95.69 102 ALA A CA 1
ATOM 801 C C . ALA A 1 102 ? 4.562 -7.123 8.249 1.00 95.69 102 ALA A C 1
ATOM 803 O O . ALA A 1 102 ? 5.441 -6.358 7.865 1.00 95.69 102 ALA A O 1
ATOM 804 N N . LEU A 1 103 ? 3.400 -6.665 8.734 1.00 96.19 103 LEU A N 1
ATOM 805 C CA . LEU A 1 103 ? 3.117 -5.228 8.831 1.00 96.19 103 LEU A CA 1
ATOM 806 C C . LEU A 1 103 ? 4.061 -4.502 9.800 1.00 96.19 103 LEU A C 1
ATOM 808 O O . LEU A 1 103 ? 4.440 -3.366 9.538 1.00 96.19 103 LEU A O 1
ATOM 812 N N . GLN A 1 104 ? 4.435 -5.133 10.918 1.00 96.75 104 GLN A N 1
ATOM 813 C CA . GLN A 1 104 ? 5.398 -4.558 11.862 1.00 96.75 104 GLN A CA 1
ATOM 814 C C . GLN A 1 104 ? 6.790 -4.416 11.241 1.00 96.75 104 GLN A C 1
ATOM 816 O O . GLN A 1 104 ? 7.438 -3.403 11.477 1.00 96.75 104 GLN A O 1
ATOM 821 N N . ARG A 1 105 ? 7.227 -5.395 10.437 1.00 96.44 105 ARG A N 1
ATOM 822 C CA . ARG A 1 105 ? 8.496 -5.327 9.696 1.00 96.44 105 ARG A CA 1
ATOM 823 C C . ARG A 1 105 ? 8.483 -4.195 8.676 1.00 96.44 105 ARG A C 1
ATOM 825 O O . ARG A 1 105 ? 9.350 -3.339 8.748 1.00 96.44 105 ARG A O 1
ATOM 832 N N . HIS A 1 106 ? 7.449 -4.119 7.838 1.00 95.94 106 HIS A N 1
ATOM 833 C CA . HIS A 1 106 ? 7.310 -3.013 6.887 1.00 95.94 106 HIS A CA 1
ATOM 834 C C . HIS A 1 106 ? 7.277 -1.653 7.571 1.00 95.94 106 HIS A C 1
ATOM 836 O O . HIS A 1 106 ? 7.921 -0.722 7.106 1.00 95.94 106 HIS A O 1
ATOM 842 N N . LEU A 1 107 ? 6.555 -1.533 8.689 1.00 96.69 107 LEU A N 1
ATOM 843 C CA . LEU A 1 107 ? 6.546 -0.295 9.453 1.00 96.69 107 LEU A CA 1
ATOM 844 C C . LEU A 1 107 ? 7.955 0.043 9.956 1.00 96.69 107 LEU A C 1
ATOM 846 O O . LEU A 1 107 ? 8.342 1.190 9.844 1.00 96.69 107 LEU A O 1
ATOM 850 N N . ALA A 1 108 ? 8.716 -0.927 10.469 1.00 97.00 108 ALA A N 1
ATOM 851 C CA . ALA A 1 108 ? 10.073 -0.714 10.981 1.00 97.00 108 ALA A CA 1
ATOM 852 C C . ALA A 1 108 ? 11.124 -0.394 9.898 1.00 97.00 108 ALA A C 1
ATOM 854 O O . ALA A 1 108 ? 12.169 0.158 10.223 1.00 97.00 108 ALA A O 1
ATOM 855 N N . GLU A 1 109 ? 10.865 -0.735 8.635 1.00 96.06 109 GLU A N 1
ATOM 856 C CA . GLU A 1 109 ? 11.725 -0.396 7.490 1.00 96.06 109 GLU A CA 1
ATOM 857 C C . GLU A 1 109 ? 11.568 1.065 7.036 1.00 96.06 109 GLU A C 1
ATOM 859 O O . GLU A 1 109 ? 12.357 1.551 6.222 1.00 96.06 109 GLU A O 1
ATOM 864 N N . LEU A 1 110 ? 10.545 1.777 7.522 1.00 95.44 110 LEU A N 1
ATOM 865 C CA . LEU A 1 110 ? 10.328 3.173 7.158 1.00 95.44 110 LEU A CA 1
ATOM 866 C C . LEU A 1 110 ? 11.318 4.102 7.882 1.00 95.44 110 LEU A C 1
ATOM 868 O O . LEU A 1 110 ? 11.719 3.829 9.015 1.00 95.44 110 LEU A O 1
ATOM 872 N N . PRO A 1 111 ? 11.688 5.246 7.275 1.00 95.69 111 PRO A N 1
ATOM 873 C CA . PRO A 1 111 ? 12.548 6.227 7.929 1.00 95.69 111 PRO A CA 1
ATOM 874 C C . PRO A 1 111 ? 11.959 6.722 9.253 1.00 95.69 111 PRO A C 1
ATOM 876 O O . PRO A 1 111 ? 10.758 6.983 9.351 1.00 95.69 111 PRO A O 1
ATOM 879 N N . THR A 1 112 ? 12.808 6.958 10.254 1.00 94.81 112 THR A N 1
ATOM 880 C CA . THR A 1 112 ? 12.389 7.472 11.571 1.00 94.81 112 THR A CA 1
ATOM 881 C C . THR A 1 112 ? 11.564 8.762 11.472 1.00 94.81 112 THR A C 1
ATOM 883 O O . THR A 1 112 ? 10.625 8.952 12.247 1.00 94.81 112 THR A O 1
ATOM 886 N N . THR A 1 113 ? 11.845 9.625 10.488 1.00 94.62 113 THR A N 1
ATOM 887 C CA . THR A 1 113 ? 11.072 10.854 10.237 1.00 94.62 113 THR A CA 1
ATOM 888 C C . THR A 1 113 ? 9.612 10.554 9.889 1.00 94.62 113 THR A C 1
ATOM 890 O O . THR A 1 113 ? 8.710 11.193 10.434 1.00 94.62 113 THR A O 1
ATOM 893 N N . ALA A 1 114 ? 9.354 9.524 9.077 1.00 94.50 114 ALA A N 1
ATOM 894 C CA . ALA A 1 114 ? 8.006 9.074 8.738 1.00 94.50 114 ALA A CA 1
ATOM 895 C C . ALA A 1 114 ? 7.252 8.563 9.976 1.00 94.50 114 ALA A C 1
ATOM 897 O O . ALA A 1 114 ? 6.067 8.856 10.145 1.00 94.50 114 ALA A O 1
ATOM 898 N N . HIS A 1 115 ? 7.935 7.859 10.889 1.00 94.62 115 HIS A N 1
ATOM 899 C CA . HIS A 1 115 ? 7.333 7.434 12.156 1.00 94.62 115 HIS A CA 1
ATOM 900 C C . HIS A 1 115 ? 6.887 8.623 13.003 1.00 94.62 115 HIS A C 1
ATOM 902 O O . HIS A 1 115 ? 5.729 8.655 13.424 1.00 94.62 115 HIS A O 1
ATOM 908 N N . GLN A 1 116 ? 7.794 9.573 13.236 1.00 93.81 116 GLN A N 1
ATOM 909 C CA . GLN A 1 116 ? 7.561 10.734 14.097 1.00 93.81 116 GLN A CA 1
ATOM 910 C C . GLN A 1 116 ? 6.437 11.617 13.551 1.00 93.81 116 GLN A C 1
ATOM 912 O O . GLN A 1 116 ? 5.518 11.976 14.288 1.00 93.81 116 GLN A O 1
ATOM 917 N N . ARG A 1 117 ? 6.458 11.912 12.243 1.00 92.69 117 ARG A N 1
ATOM 918 C CA . ARG A 1 117 ? 5.395 12.688 11.592 1.00 92.69 117 ARG A CA 1
ATOM 919 C C . ARG A 1 117 ? 4.052 11.956 11.648 1.00 92.69 117 ARG A C 1
ATOM 921 O O . ARG A 1 117 ? 3.036 12.576 11.954 1.00 92.69 117 ARG A O 1
ATOM 928 N N . ALA A 1 118 ? 4.036 10.636 11.445 1.00 93.19 118 ALA A N 1
ATOM 929 C CA . ALA A 1 118 ? 2.810 9.848 11.556 1.00 93.19 118 ALA A CA 1
ATOM 930 C C . ALA A 1 118 ? 2.247 9.841 12.987 1.00 93.19 118 ALA A C 1
ATOM 932 O O . ALA A 1 118 ? 1.031 9.916 13.152 1.00 93.19 118 ALA A O 1
ATOM 933 N N . ASP A 1 119 ? 3.098 9.788 14.020 1.00 92.25 119 ASP A N 1
ATOM 934 C CA . ASP A 1 119 ? 2.654 9.903 15.419 1.00 92.25 119 ASP A CA 1
ATOM 935 C C . ASP A 1 119 ? 2.069 11.285 15.718 1.00 92.25 119 ASP A C 1
ATOM 937 O O . ASP A 1 119 ? 1.013 11.379 16.344 1.00 92.25 119 ASP A O 1
ATOM 941 N N . ALA A 1 120 ? 2.696 12.348 15.208 1.00 90.31 120 ALA A N 1
ATOM 942 C CA . ALA A 1 120 ? 2.186 13.710 15.346 1.00 90.31 120 ALA A CA 1
ATOM 943 C C . ALA A 1 120 ? 0.821 13.894 14.653 1.00 90.31 120 ALA A C 1
ATOM 945 O O . ALA A 1 120 ? -0.073 14.548 15.195 1.00 90.31 120 ALA A O 1
ATOM 946 N N . MET A 1 121 ? 0.621 13.277 13.481 1.00 88.94 121 MET A N 1
ATOM 947 C CA . MET A 1 121 ? -0.670 13.274 12.783 1.00 88.94 121 MET A CA 1
ATOM 948 C C . MET A 1 121 ? -1.745 12.494 13.549 1.00 88.94 121 MET A C 1
ATOM 950 O O . MET A 1 121 ? -2.914 12.897 13.587 1.00 88.94 121 MET A O 1
ATOM 954 N N . LEU A 1 122 ? -1.368 11.371 14.164 1.00 86.12 122 LEU A N 1
ATOM 955 C CA . LEU A 1 122 ? -2.275 10.416 14.795 1.00 86.12 122 LEU A CA 1
ATOM 956 C C . LEU A 1 122 ? -2.710 10.849 16.208 1.00 86.12 122 LEU A C 1
ATOM 958 O O . LEU A 1 122 ? -2.643 10.100 17.182 1.00 86.12 122 LEU A O 1
ATOM 962 N N . SER A 1 123 ? -3.236 12.068 16.312 1.00 84.31 123 SER A N 1
ATOM 963 C CA . SER A 1 123 ? -3.839 12.575 17.545 1.00 84.31 123 SER A CA 1
ATOM 964 C C . SER A 1 123 ? -5.042 11.732 17.987 1.00 84.31 123 SER A C 1
ATOM 966 O O . SER A 1 123 ? -5.758 11.149 17.167 1.00 84.31 123 SER A O 1
ATOM 968 N N . TRP A 1 124 ? -5.355 11.753 19.287 1.00 82.44 124 TRP A N 1
ATOM 969 C CA . TRP A 1 124 ? -6.573 11.134 19.832 1.00 82.44 124 TRP A CA 1
ATOM 970 C C . TRP A 1 124 ? -7.850 11.565 19.085 1.00 82.44 124 TRP A C 1
ATOM 972 O O . TRP A 1 124 ? -8.750 10.758 18.854 1.00 82.44 124 TRP A O 1
ATOM 982 N N . ARG A 1 125 ? -7.920 12.830 18.645 1.00 85.31 125 ARG A N 1
ATOM 983 C CA . ARG A 1 125 ? -9.055 13.355 17.867 1.00 85.31 125 ARG A CA 1
ATOM 984 C C . ARG A 1 125 ? -9.160 12.690 16.495 1.00 85.31 125 ARG A C 1
ATOM 986 O O . ARG A 1 125 ? -10.261 12.315 16.094 1.00 85.31 125 ARG A O 1
ATOM 993 N N . LEU A 1 126 ? -8.042 12.532 15.782 1.00 83.31 126 LEU A N 1
ATOM 994 C CA . LEU A 1 126 ? -8.025 11.820 14.503 1.00 83.31 126 LEU A CA 1
ATOM 995 C C . LEU A 1 126 ? -8.387 10.345 14.704 1.00 83.31 126 LEU A C 1
ATOM 997 O O . LEU A 1 126 ? -9.229 9.825 13.976 1.00 83.31 126 LEU A O 1
ATOM 1001 N N . TRP A 1 127 ? -7.837 9.710 15.740 1.00 83.88 127 TRP A N 1
ATOM 1002 C CA . TRP A 1 127 ? -8.174 8.342 16.134 1.00 83.88 127 TRP A CA 1
ATOM 1003 C C . TRP A 1 127 ? -9.671 8.150 16.348 1.00 83.88 127 TRP A C 1
ATOM 1005 O O . TRP A 1 127 ? -10.269 7.253 15.754 1.00 83.88 127 TRP A O 1
ATOM 1015 N N . LYS A 1 128 ? -10.291 9.024 17.146 1.00 82.75 128 LYS A N 1
ATOM 1016 C CA . LYS A 1 128 ? -11.732 9.002 17.388 1.00 82.75 128 LYS A CA 1
ATOM 1017 C C . LYS A 1 128 ? -12.513 9.155 16.083 1.00 82.75 128 LYS A C 1
ATOM 1019 O O . LYS A 1 128 ? -13.409 8.365 15.826 1.00 82.75 128 LYS A O 1
ATOM 1024 N N . ARG A 1 129 ? -12.126 10.090 15.205 1.00 84.12 129 ARG A N 1
ATOM 1025 C CA . ARG A 1 129 ? -12.768 10.260 13.887 1.00 84.12 129 ARG A CA 1
ATOM 1026 C C . ARG A 1 129 ? -12.644 9.013 13.014 1.00 84.12 129 ARG A C 1
ATOM 1028 O O . ARG A 1 129 ? -13.622 8.635 12.377 1.00 84.12 129 ARG A O 1
ATOM 1035 N N . ILE A 1 130 ? -11.474 8.375 12.975 1.00 81.50 130 ILE A N 1
ATOM 1036 C CA . ILE A 1 130 ? -11.274 7.124 12.234 1.00 81.50 130 ILE A CA 1
ATOM 1037 C C . ILE A 1 130 ? -12.174 6.036 12.816 1.00 81.50 130 ILE A C 1
ATOM 1039 O O . ILE A 1 130 ? -12.898 5.401 12.058 1.00 81.50 130 ILE A O 1
ATOM 1043 N N . ALA A 1 131 ? -12.183 5.856 14.138 1.00 76.81 131 ALA A N 1
ATOM 1044 C CA . ALA A 1 131 ? -13.012 4.858 14.807 1.00 76.81 131 ALA A CA 1
ATOM 1045 C C . ALA A 1 131 ? -14.510 5.095 14.553 1.00 76.81 131 ALA A C 1
ATOM 1047 O O . ALA A 1 131 ? -15.198 4.183 14.099 1.00 76.81 131 ALA A O 1
ATOM 1048 N N . ASP A 1 132 ? -14.994 6.324 14.739 1.00 75.94 132 ASP A N 1
ATOM 1049 C CA . ASP A 1 132 ? -16.390 6.715 14.512 1.00 75.94 132 ASP A CA 1
ATOM 1050 C C . ASP A 1 132 ? -16.827 6.449 13.061 1.00 75.94 132 ASP A C 1
ATOM 1052 O O . ASP A 1 132 ? -17.952 6.017 12.804 1.00 75.94 132 ASP A O 1
ATOM 1056 N N . LYS A 1 133 ? -15.934 6.674 12.086 1.00 72.81 133 LYS A N 1
ATOM 1057 C CA . LYS A 1 133 ? -16.207 6.434 10.657 1.00 72.81 133 LYS A CA 1
ATOM 1058 C C . LYS A 1 133 ? -15.978 4.987 10.221 1.00 72.81 133 LYS A C 1
ATOM 1060 O O . LYS A 1 133 ? -16.595 4.557 9.249 1.00 72.81 133 LYS A O 1
ATOM 1065 N N . ALA A 1 134 ? -15.144 4.233 10.933 1.00 65.31 134 ALA A N 1
ATOM 1066 C CA . ALA A 1 134 ? -14.949 2.792 10.773 1.00 65.31 134 ALA A CA 1
ATOM 1067 C C . ALA A 1 134 ? -16.081 1.966 11.424 1.00 65.31 134 ALA A C 1
ATOM 1069 O O . ALA A 1 134 ? -16.343 0.833 11.010 1.00 65.31 134 ALA A O 1
ATOM 1070 N N . LEU A 1 135 ? -16.827 2.580 12.354 1.00 57.38 135 LEU A N 1
ATOM 1071 C CA . LEU A 1 135 ? -18.047 2.095 13.012 1.00 57.38 135 LEU A CA 1
ATOM 1072 C C . LEU A 1 135 ? -19.371 2.666 12.425 1.00 57.38 135 LEU A C 1
ATOM 1074 O O . LEU A 1 135 ? -20.199 3.174 13.182 1.00 57.38 135 LEU A O 1
ATOM 1078 N N . PRO A 1 136 ? -19.690 2.611 11.114 1.00 52.94 136 PRO A N 1
ATOM 1079 C CA . PRO A 1 136 ? -21.007 3.061 10.675 1.00 52.94 136 PRO A CA 1
ATOM 1080 C C . PRO A 1 136 ? -22.102 2.121 11.185 1.00 52.94 136 PRO A C 1
ATOM 1082 O O . PRO A 1 136 ? -22.107 0.935 10.839 1.00 52.94 136 PRO A O 1
ATOM 1085 N N . LYS A 1 137 ? -23.078 2.691 11.902 1.00 52.34 137 LYS A N 1
ATOM 1086 C CA . LYS A 1 137 ? -24.348 2.048 12.280 1.00 52.34 137 LYS A CA 1
ATOM 1087 C C . LYS A 1 137 ? -25.261 1.736 11.073 1.00 52.34 137 LYS A C 1
ATOM 1089 O O . LYS A 1 137 ? -26.198 0.968 11.230 1.00 52.34 137 LYS A O 1
ATOM 1094 N N . VAL A 1 138 ? -24.985 2.285 9.874 1.00 49.88 138 VAL A N 1
ATOM 1095 C CA . VAL A 1 138 ? -25.932 2.266 8.730 1.00 49.88 138 VAL A CA 1
ATOM 1096 C C . VAL A 1 138 ? -25.374 1.664 7.421 1.00 49.88 138 VAL A C 1
ATOM 1098 O O . VAL A 1 138 ? -26.076 0.900 6.771 1.00 49.88 138 VAL A O 1
ATOM 1101 N N . ASN A 1 139 ? -24.114 1.916 7.020 1.00 56.81 139 ASN A N 1
ATOM 1102 C CA . ASN A 1 139 ? -23.566 1.406 5.741 1.00 56.81 139 ASN A CA 1
ATOM 1103 C C . ASN A 1 139 ? -22.358 0.476 5.943 1.00 56.81 139 ASN A C 1
ATOM 1105 O O . ASN A 1 139 ? -21.239 0.950 6.162 1.00 56.81 139 ASN A O 1
ATOM 1109 N N . ARG A 1 140 ? -22.572 -0.846 5.827 1.00 59.66 140 ARG A N 1
ATOM 1110 C CA . ARG A 1 140 ? -21.577 -1.927 6.028 1.00 59.66 140 ARG A CA 1
ATOM 1111 C C . ARG A 1 140 ? -20.417 -1.949 5.015 1.00 59.66 140 ARG A C 1
ATOM 1113 O O . ARG A 1 140 ? -19.417 -2.621 5.265 1.00 59.66 140 ARG A O 1
ATOM 1120 N N . LYS A 1 141 ? -20.506 -1.205 3.904 1.00 66.44 141 LYS A N 1
ATOM 1121 C CA . LYS A 1 141 ? -19.483 -1.191 2.839 1.00 66.44 141 LYS A CA 1
ATOM 1122 C C . LYS A 1 141 ? -18.596 0.056 2.806 1.00 66.44 141 LYS A C 1
ATOM 1124 O O . LYS A 1 141 ? -17.608 0.032 2.088 1.00 66.44 141 LYS A O 1
ATOM 1129 N N . ALA A 1 142 ? -18.898 1.079 3.606 1.00 72.69 142 ALA A N 1
ATOM 1130 C CA . ALA A 1 142 ? -18.176 2.347 3.548 1.00 72.69 142 ALA A CA 1
ATOM 1131 C C . ALA A 1 142 ? -16.662 2.216 3.809 1.00 72.69 142 ALA A C 1
ATOM 1133 O O . ALA A 1 142 ? -16.248 1.488 4.721 1.00 72.69 142 ALA A O 1
ATOM 1134 N N . GLN A 1 143 ? -15.875 2.935 3.009 1.00 84.75 143 GLN A N 1
ATOM 1135 C CA . GLN A 1 143 ? -14.417 3.032 3.106 1.00 84.75 143 GLN A CA 1
ATOM 1136 C C . GLN A 1 143 ? -13.990 4.283 3.871 1.00 84.75 143 GLN A C 1
ATOM 1138 O O . GLN A 1 143 ? -14.673 5.308 3.826 1.00 84.75 143 GLN A O 1
ATOM 1143 N N . VAL A 1 144 ? -12.842 4.212 4.544 1.00 88.06 144 VAL A N 1
ATOM 1144 C CA . VAL A 1 144 ? -12.172 5.386 5.112 1.00 88.06 144 VAL A CA 1
ATOM 1145 C C . VAL A 1 144 ? -11.075 5.817 4.149 1.00 88.06 144 VAL A C 1
ATOM 1147 O O . VAL A 1 144 ? -10.128 5.070 3.905 1.00 88.06 144 VAL A O 1
ATOM 1150 N N . ILE A 1 145 ? -11.217 7.024 3.610 1.00 90.88 145 ILE A N 1
ATOM 1151 C CA . ILE A 1 145 ? -10.234 7.648 2.732 1.00 90.88 145 ILE A CA 1
ATOM 1152 C C . ILE A 1 145 ? -9.411 8.634 3.552 1.00 90.88 145 ILE A C 1
ATOM 1154 O O . ILE A 1 145 ? -9.961 9.593 4.091 1.00 90.88 145 ILE A O 1
ATOM 1158 N N . LEU A 1 146 ? -8.103 8.419 3.626 1.00 92.50 146 LEU A N 1
ATOM 1159 C CA . LEU A 1 146 ? -7.154 9.374 4.186 1.00 92.50 146 LEU A CA 1
ATOM 1160 C C . LEU A 1 146 ? -6.627 10.241 3.042 1.00 92.50 146 LEU A C 1
ATOM 1162 O O . LEU A 1 146 ? -6.020 9.727 2.108 1.00 92.50 146 LEU A O 1
ATOM 1166 N N . ALA A 1 147 ? -6.905 11.538 3.080 1.00 93.12 147 ALA A N 1
ATOM 1167 C CA . ALA A 1 147 ? -6.525 12.469 2.027 1.00 93.12 147 ALA A CA 1
ATOM 1168 C C . ALA A 1 147 ? -5.435 13.418 2.523 1.00 93.12 147 ALA A C 1
ATOM 1170 O O . ALA A 1 147 ? -5.655 14.114 3.512 1.00 93.12 147 ALA A O 1
ATOM 1171 N N . HIS A 1 148 ? -4.303 13.477 1.829 1.00 92.25 148 HIS A N 1
ATOM 1172 C CA . HIS A 1 148 ? -3.185 14.370 2.152 1.00 92.25 148 HIS A CA 1
ATOM 1173 C C . HIS A 1 148 ? -2.524 14.878 0.869 1.00 92.25 148 HIS A C 1
ATOM 1175 O 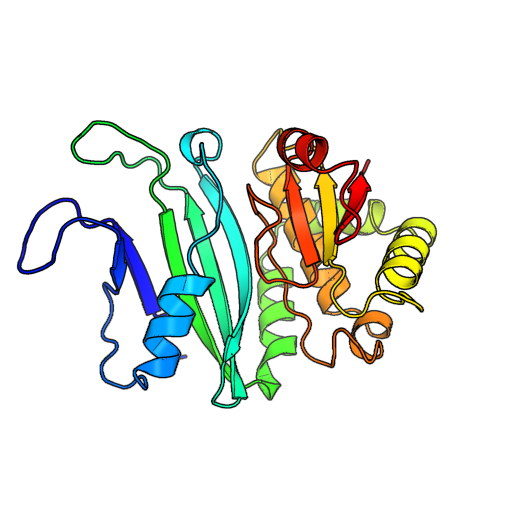O . HIS A 1 148 ? -2.681 14.260 -0.185 1.00 92.25 148 HIS A O 1
ATOM 1181 N N . ALA A 1 149 ? -1.829 16.010 0.937 1.00 91.31 149 ALA A N 1
ATOM 1182 C CA . ALA A 1 149 ? -1.089 16.525 -0.208 1.00 91.31 149 ALA A CA 1
ATOM 1183 C C . ALA A 1 149 ? 0.045 15.560 -0.584 1.00 91.31 149 ALA A C 1
ATOM 1185 O O . ALA A 1 149 ? 0.738 15.038 0.287 1.00 91.31 149 ALA A O 1
ATOM 1186 N N . TYR A 1 150 ? 0.226 15.310 -1.880 1.00 89.44 150 TYR A N 1
ATOM 1187 C CA . TYR A 1 150 ? 1.421 14.627 -2.371 1.00 89.44 150 TYR A CA 1
ATOM 1188 C C . TYR A 1 150 ? 2.407 15.698 -2.837 1.00 89.44 150 TYR A C 1
ATOM 1190 O O . TYR A 1 150 ? 2.358 16.123 -3.989 1.00 89.44 150 TYR A O 1
ATOM 1198 N N . THR A 1 151 ? 3.261 16.168 -1.928 1.00 87.62 151 THR A N 1
ATOM 1199 C CA . THR A 1 151 ? 4.302 17.159 -2.251 1.00 87.62 151 THR A CA 1
ATOM 1200 C C . THR A 1 151 ? 5.626 16.464 -2.537 1.00 87.62 151 THR A C 1
ATOM 1202 O O . THR A 1 151 ? 6.287 16.755 -3.530 1.00 87.62 151 THR A O 1
ATOM 1205 N N . THR A 1 152 ? 5.995 15.504 -1.687 1.00 87.56 152 THR A N 1
ATOM 1206 C CA . THR A 1 152 ? 7.227 14.723 -1.818 1.00 87.56 152 THR A CA 1
ATOM 1207 C C . THR A 1 152 ? 6.977 13.240 -1.554 1.00 87.56 152 THR A C 1
ATOM 1209 O O . THR A 1 152 ? 5.978 12.848 -0.946 1.00 87.56 152 THR A O 1
ATOM 1212 N N . MET A 1 153 ? 7.922 12.392 -1.972 1.00 86.69 153 MET A N 1
ATOM 1213 C CA . MET A 1 153 ? 7.905 10.971 -1.615 1.00 86.69 153 MET A CA 1
ATOM 1214 C C . MET A 1 153 ? 7.978 10.766 -0.090 1.00 86.69 153 MET A C 1
ATOM 1216 O O . MET A 1 153 ? 7.346 9.848 0.426 1.00 86.69 153 MET A O 1
ATOM 1220 N N . GLU A 1 154 ? 8.711 11.615 0.640 1.00 86.06 154 GLU A N 1
ATOM 1221 C CA . GLU A 1 154 ? 8.854 11.509 2.100 1.00 86.06 154 GLU A CA 1
ATOM 1222 C C . GLU A 1 154 ? 7.514 11.717 2.827 1.00 86.06 154 GLU A C 1
ATOM 1224 O O . GLU A 1 154 ? 7.170 10.963 3.745 1.00 86.06 154 GLU A O 1
ATOM 1229 N N . ASP A 1 155 ? 6.710 12.683 2.377 1.00 84.6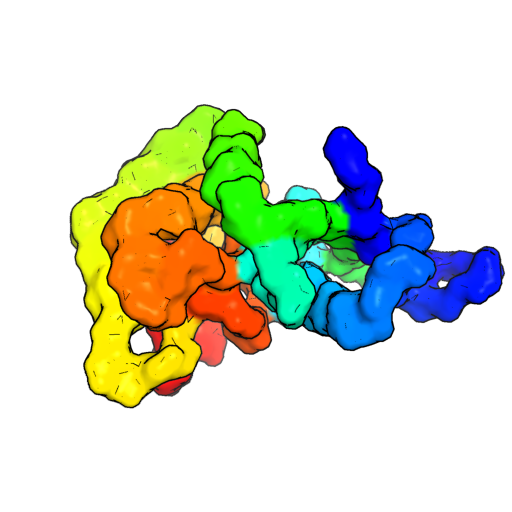2 155 ASP A N 1
ATOM 1230 C CA . ASP A 1 155 ? 5.365 12.911 2.923 1.00 84.62 155 ASP A CA 1
ATOM 1231 C C . ASP A 1 155 ? 4.475 11.684 2.717 1.00 84.62 155 ASP A C 1
ATOM 1233 O O . ASP A 1 155 ? 3.666 11.315 3.572 1.00 84.62 155 ASP A O 1
ATOM 1237 N N . TRP A 1 156 ? 4.682 10.970 1.611 1.00 91.69 156 TRP A N 1
ATOM 1238 C CA . TRP A 1 156 ? 3.932 9.757 1.349 1.00 91.69 156 TRP A CA 1
ATOM 1239 C C . TRP A 1 156 ? 4.374 8.560 2.199 1.00 91.69 156 TRP A C 1
ATOM 1241 O O . TRP A 1 156 ? 3.536 7.761 2.621 1.00 91.69 156 TRP A O 1
ATOM 1251 N N . LEU A 1 157 ? 5.662 8.465 2.547 1.00 93.31 157 LEU A N 1
ATOM 1252 C CA . LEU A 1 157 ? 6.137 7.489 3.537 1.00 93.31 157 LEU A CA 1
ATOM 1253 C C . LEU A 1 157 ? 5.524 7.747 4.920 1.00 93.31 157 LEU A C 1
ATOM 1255 O O . LEU A 1 157 ? 5.218 6.800 5.645 1.00 93.31 157 LEU A O 1
ATOM 1259 N N . THR A 1 158 ? 5.280 9.013 5.271 1.00 93.50 158 THR A N 1
ATOM 1260 C CA . THR A 1 158 ? 4.543 9.375 6.493 1.00 93.50 158 THR A CA 1
ATOM 1261 C C . THR A 1 158 ? 3.117 8.818 6.463 1.00 93.50 158 THR A C 1
ATOM 1263 O O . THR A 1 158 ? 2.647 8.240 7.446 1.00 93.50 158 THR A O 1
ATOM 1266 N N . LEU A 1 159 ? 2.428 8.933 5.326 1.00 94.19 159 LEU A N 1
ATOM 1267 C CA . LEU A 1 159 ? 1.090 8.366 5.150 1.00 94.19 159 LEU A CA 1
ATOM 1268 C C . LEU A 1 159 ? 1.080 6.837 5.193 1.00 94.19 159 LEU A C 1
ATOM 1270 O O . LEU A 1 159 ? 0.179 6.246 5.792 1.00 94.19 159 LEU A O 1
ATOM 1274 N N . GLU A 1 160 ? 2.084 6.192 4.607 1.00 95.50 160 GLU A N 1
ATOM 1275 C CA . GLU A 1 160 ? 2.277 4.748 4.718 1.00 95.50 160 GLU A CA 1
ATOM 1276 C C . GLU A 1 160 ? 2.448 4.321 6.182 1.00 95.50 160 GLU A C 1
ATOM 1278 O O . GLU A 1 160 ? 1.713 3.447 6.654 1.00 95.50 160 GLU A O 1
ATOM 1283 N N . ALA A 1 161 ? 3.317 5.002 6.937 1.00 95.88 161 ALA A N 1
ATOM 1284 C CA . ALA A 1 161 ? 3.498 4.761 8.367 1.00 95.88 161 ALA A CA 1
ATOM 1285 C C . ALA A 1 161 ? 2.184 4.934 9.146 1.00 95.88 161 ALA A C 1
ATOM 1287 O O . ALA A 1 161 ? 1.841 4.097 9.984 1.00 95.88 161 ALA A O 1
ATOM 1288 N N . LEU A 1 162 ? 1.414 5.985 8.848 1.00 94.62 162 LEU A N 1
ATOM 1289 C CA . LEU A 1 162 ? 0.117 6.249 9.470 1.00 94.62 162 LEU A CA 1
ATOM 1290 C C . LEU A 1 162 ? -0.882 5.111 9.208 1.00 94.62 162 LEU A C 1
ATOM 1292 O O . LEU A 1 162 ? -1.498 4.603 10.147 1.00 94.62 162 LEU A O 1
ATOM 1296 N N . VAL A 1 163 ? -1.027 4.675 7.953 1.00 94.44 163 VAL A N 1
ATOM 1297 C CA . VAL A 1 163 ? -1.930 3.575 7.575 1.00 94.44 163 VAL A CA 1
ATOM 1298 C C . VAL A 1 163 ? -1.520 2.268 8.253 1.00 94.44 163 VAL A C 1
ATOM 1300 O O . VAL A 1 163 ? -2.381 1.570 8.793 1.00 94.44 163 VAL A O 1
ATOM 1303 N N . LEU A 1 164 ? -0.223 1.951 8.288 1.00 95.25 164 LEU A N 1
ATOM 1304 C CA . LEU A 1 164 ? 0.291 0.754 8.957 1.00 95.25 164 LEU A CA 1
ATOM 1305 C C . LEU A 1 164 ? 0.048 0.793 10.470 1.00 95.25 164 LEU A C 1
ATOM 1307 O O . LEU A 1 164 ? -0.427 -0.192 11.039 1.00 95.25 164 LEU A O 1
ATOM 1311 N N . LYS A 1 165 ? 0.284 1.938 11.121 1.00 93.75 165 LYS A N 1
ATOM 1312 C CA . LYS A 1 165 ? -0.039 2.142 12.543 1.00 93.75 165 LYS A CA 1
ATOM 1313 C C . LYS A 1 165 ? -1.531 1.953 12.811 1.00 93.75 165 LYS A C 1
ATOM 1315 O O . LYS A 1 165 ? -1.892 1.274 13.773 1.00 93.75 165 LYS A O 1
ATOM 1320 N N . ILE A 1 166 ? -2.401 2.468 11.938 1.00 90.94 166 ILE A N 1
ATOM 1321 C CA . ILE A 1 166 ? -3.853 2.261 12.039 1.00 90.94 166 ILE A CA 1
ATOM 1322 C C . ILE A 1 166 ? -4.199 0.772 11.897 1.00 90.94 166 ILE A C 1
ATOM 1324 O O . ILE A 1 166 ? -4.928 0.232 12.729 1.00 90.94 166 ILE A O 1
ATOM 1328 N N . ALA A 1 167 ? -3.655 0.090 10.886 1.00 90.50 167 ALA A N 1
ATOM 1329 C CA . ALA A 1 167 ? -3.899 -1.331 10.630 1.00 90.50 167 ALA A CA 1
ATOM 1330 C C . ALA A 1 167 ? -3.419 -2.242 11.779 1.00 90.50 167 ALA A C 1
ATOM 1332 O O . ALA A 1 167 ? -4.031 -3.278 12.054 1.00 90.50 167 ALA A O 1
ATOM 1333 N N . LEU A 1 168 ? -2.345 -1.850 12.471 1.00 91.19 168 LEU A N 1
ATOM 1334 C CA . LEU A 1 168 ? -1.777 -2.566 13.616 1.00 91.19 168 LEU A CA 1
ATOM 1335 C C . LEU A 1 168 ? -2.486 -2.272 14.945 1.00 91.19 168 LEU A C 1
ATOM 1337 O O . LEU A 1 168 ? -2.360 -3.056 15.895 1.00 91.19 168 LEU A O 1
ATOM 1341 N N . ALA A 1 169 ? -3.238 -1.175 15.034 1.00 87.75 169 ALA A N 1
ATOM 1342 C CA . ALA A 1 169 ? -3.837 -0.734 16.281 1.00 87.75 169 ALA A CA 1
ATOM 1343 C C . ALA A 1 169 ? -4.875 -1.729 16.817 1.00 87.75 169 ALA A C 1
ATOM 1345 O O . ALA A 1 169 ? -5.731 -2.257 16.099 1.00 87.75 169 ALA A O 1
ATOM 1346 N N . ARG A 1 170 ? -4.841 -1.954 18.134 1.00 80.50 170 ARG A N 1
ATOM 1347 C CA . ARG A 1 170 ? -5.775 -2.860 18.814 1.00 80.50 170 ARG A CA 1
ATOM 1348 C C . ARG A 1 170 ? -7.248 -2.480 18.592 1.00 80.50 170 ARG A C 1
ATOM 1350 O O . ARG A 1 170 ? -8.000 -3.398 18.271 1.00 80.50 170 ARG A O 1
ATOM 1357 N N . PRO A 1 171 ? -7.672 -1.202 18.700 1.00 75.88 171 PRO A N 1
ATOM 1358 C CA . PRO A 1 171 ? -9.072 -0.835 18.491 1.00 75.88 171 PRO A CA 1
ATOM 1359 C C . PRO A 1 171 ? -9.577 -1.256 17.112 1.00 75.88 171 PRO A C 1
ATOM 1361 O O . PRO A 1 171 ? -10.608 -1.908 17.023 1.00 75.88 171 PRO A O 1
ATOM 1364 N N . VAL A 1 172 ? -8.796 -0.988 16.061 1.00 74.50 172 VAL A N 1
ATOM 1365 C CA . VAL A 1 172 ? -9.096 -1.353 14.667 1.00 74.50 172 VAL A CA 1
ATOM 1366 C C . VAL A 1 172 ? -9.311 -2.852 14.497 1.00 74.50 172 VAL A C 1
ATOM 1368 O O . VAL A 1 172 ? -10.284 -3.266 13.874 1.00 74.50 172 VAL A O 1
ATOM 1371 N N . ARG A 1 173 ? -8.445 -3.672 15.092 1.00 71.56 173 ARG A N 1
ATOM 1372 C CA . ARG A 1 173 ? -8.539 -5.138 15.004 1.00 71.56 173 ARG A CA 1
ATOM 1373 C C . ARG A 1 173 ? -9.755 -5.710 15.734 1.00 71.56 173 ARG A C 1
ATOM 1375 O O . ARG A 1 173 ? -10.195 -6.809 15.405 1.00 71.56 173 ARG A O 1
ATOM 1382 N N . LEU A 1 174 ? -10.265 -4.986 16.730 1.00 68.94 174 LEU A N 1
ATOM 1383 C CA . LEU A 1 174 ? -11.475 -5.339 17.472 1.00 68.94 174 LEU A CA 1
ATOM 1384 C C . LEU A 1 174 ? -12.750 -4.833 16.786 1.00 68.94 174 LEU A C 1
ATOM 1386 O O . LEU A 1 174 ? -13.845 -5.262 17.143 1.00 68.94 174 LEU A O 1
ATOM 1390 N N . LEU A 1 175 ? -12.637 -3.960 15.779 1.00 70.25 175 LEU A N 1
ATOM 1391 C CA . LEU A 1 175 ? -13.785 -3.554 14.980 1.00 70.25 175 LEU A CA 1
ATOM 1392 C C . LEU A 1 175 ? -14.260 -4.746 14.147 1.00 70.25 175 LEU A C 1
ATOM 1394 O O . LEU A 1 175 ? -13.612 -5.141 13.173 1.00 70.25 175 LEU A O 1
ATOM 1398 N N . ALA A 1 176 ? -15.444 -5.264 14.480 1.00 56.62 176 ALA A N 1
ATOM 1399 C CA . ALA A 1 176 ? -16.065 -6.418 13.822 1.00 56.62 176 ALA A CA 1
ATOM 1400 C C . ALA A 1 176 ? -16.109 -6.315 12.281 1.00 56.62 176 ALA A C 1
ATOM 1402 O O . ALA A 1 176 ? -16.133 -7.328 11.590 1.00 56.62 176 ALA A O 1
ATOM 1403 N N . ARG A 1 177 ? -16.091 -5.094 11.725 1.00 67.38 177 ARG A N 1
ATOM 1404 C CA . ARG A 1 177 ? -16.130 -4.832 10.275 1.00 67.38 177 ARG A CA 1
ATOM 1405 C C . ARG A 1 177 ? -14.794 -4.940 9.551 1.00 67.38 177 ARG A C 1
ATOM 1407 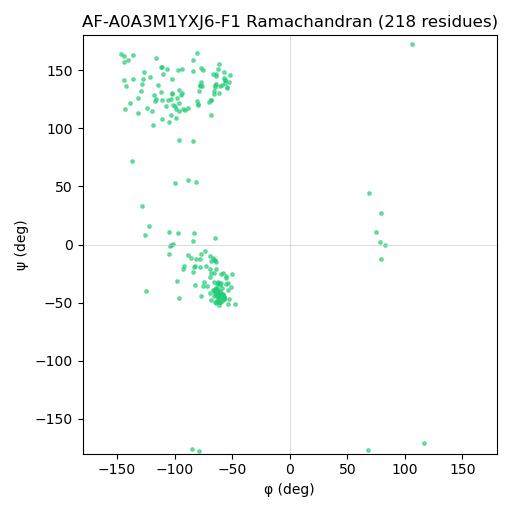O O . ARG A 1 177 ? -14.787 -5.261 8.365 1.00 67.38 177 ARG A O 1
ATOM 1414 N N . TRP A 1 178 ? -13.699 -4.558 10.197 1.00 69.81 178 TRP A N 1
ATOM 1415 C CA . TRP A 1 178 ? -12.369 -4.577 9.577 1.00 69.81 178 TRP A CA 1
ATOM 1416 C C . TRP A 1 178 ? -11.655 -5.899 9.861 1.00 69.81 178 TRP A C 1
ATOM 1418 O O . TRP A 1 178 ? -10.793 -6.316 9.088 1.00 69.81 178 TRP A O 1
ATOM 1428 N N . GLY A 1 179 ? -12.096 -6.592 10.914 1.00 72.06 179 GLY A N 1
ATOM 1429 C CA . GLY A 1 179 ? -11.595 -7.895 11.306 1.00 72.06 179 GLY A CA 1
ATOM 1430 C C . GLY A 1 179 ? -10.156 -7.828 11.810 1.00 72.06 179 GLY A C 1
ATOM 1431 O O . GLY A 1 179 ? -9.520 -6.778 11.874 1.00 72.06 179 GLY A O 1
ATOM 1432 N N . ALA A 1 180 ? -9.602 -8.995 12.130 1.00 77.44 180 ALA A N 1
ATOM 1433 C CA . ALA A 1 180 ? -8.231 -9.095 12.624 1.00 77.44 180 ALA A CA 1
ATOM 1434 C C . ALA A 1 180 ? -7.160 -8.711 11.580 1.00 77.44 180 ALA A C 1
ATOM 1436 O O . ALA A 1 180 ? -5.986 -8.596 11.937 1.00 77.44 180 ALA A O 1
ATOM 1437 N N . ARG A 1 181 ? -7.553 -8.568 10.305 1.00 85.94 181 ARG A N 1
ATOM 1438 C CA . ARG A 1 181 ? -6.689 -8.383 9.130 1.00 85.94 181 ARG A CA 1
ATOM 1439 C C . ARG A 1 181 ? -7.288 -7.303 8.215 1.00 85.94 181 ARG A C 1
ATOM 1441 O O . ARG A 1 181 ? -7.858 -7.637 7.176 1.00 85.94 181 ARG A O 1
ATOM 1448 N N . PRO A 1 182 ? -7.231 -6.024 8.621 1.00 88.00 182 PRO A N 1
ATOM 1449 C CA . PRO A 1 182 ? -7.792 -4.932 7.833 1.00 88.00 182 PRO A CA 1
ATOM 1450 C C . PRO A 1 182 ? -7.098 -4.825 6.475 1.00 88.00 182 PRO A C 1
ATOM 1452 O O . PRO A 1 182 ? -5.875 -4.770 6.417 1.00 88.00 182 PRO A O 1
ATOM 1455 N N . THR A 1 183 ? -7.869 -4.749 5.393 1.00 91.94 183 THR A N 1
ATOM 1456 C CA . THR A 1 183 ? -7.358 -4.452 4.044 1.00 91.94 183 THR A CA 1
ATOM 1457 C C . THR A 1 183 ? -7.091 -2.958 3.904 1.00 91.94 183 THR A C 1
ATOM 1459 O O . THR A 1 183 ? -7.943 -2.153 4.303 1.00 91.94 183 THR A O 1
ATOM 1462 N N . PHE A 1 184 ? -5.977 -2.583 3.293 1.00 93.62 184 PHE A N 1
ATOM 1463 C CA . PHE A 1 184 ? -5.611 -1.185 3.109 1.00 93.62 184 PHE A CA 1
ATOM 1464 C C . PHE A 1 184 ? -4.854 -0.963 1.797 1.00 93.62 184 PHE A C 1
ATOM 1466 O O . PHE A 1 184 ? -4.345 -1.909 1.196 1.00 93.62 184 PHE A O 1
ATOM 1473 N N . THR A 1 185 ? -4.760 0.297 1.376 1.00 95.38 185 THR A N 1
ATOM 1474 C CA . THR A 1 185 ? -3.894 0.760 0.286 1.00 95.38 185 THR A CA 1
ATOM 1475 C C . THR A 1 185 ? -3.248 2.082 0.690 1.00 95.38 185 THR A C 1
ATOM 1477 O O . THR A 1 185 ? -3.967 3.031 1.006 1.00 95.38 185 THR A O 1
ATOM 1480 N N . THR A 1 186 ? -1.914 2.140 0.709 1.00 95.12 186 THR A N 1
ATOM 1481 C CA . THR A 1 186 ? -1.160 3.311 1.190 1.00 95.12 186 THR A CA 1
ATOM 1482 C C . THR A 1 186 ? -0.998 4.391 0.129 1.00 95.12 186 THR A C 1
ATOM 1484 O O . THR A 1 186 ? -0.797 5.532 0.508 1.00 95.12 186 THR A O 1
ATOM 1487 N N . LEU A 1 187 ? -1.163 4.085 -1.166 1.00 94.38 187 LEU A N 1
ATOM 1488 C CA . LEU A 1 187 ? -1.303 5.070 -2.250 1.00 94.38 187 LEU A CA 1
ATOM 1489 C C . LEU A 1 187 ? -2.297 4.601 -3.310 1.00 94.38 187 LEU A C 1
ATOM 1491 O O . LEU A 1 187 ? -2.046 3.626 -4.020 1.00 94.38 187 LEU A O 1
ATOM 1495 N N . ALA A 1 188 ? -3.396 5.323 -3.478 1.00 93.06 188 ALA A N 1
ATOM 1496 C CA . ALA A 1 188 ? -4.324 5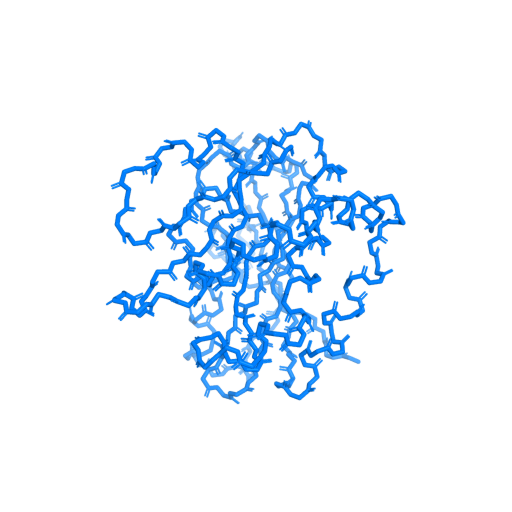.130 -4.582 1.00 93.06 188 ALA A CA 1
ATOM 1497 C C . ALA A 1 188 ? -4.563 6.447 -5.323 1.00 93.06 188 ALA A C 1
ATOM 1499 O O . ALA A 1 188 ? -4.587 7.517 -4.718 1.00 93.06 188 ALA A O 1
ATOM 1500 N N . LEU A 1 189 ? -4.808 6.372 -6.634 1.00 91.75 189 LEU A N 1
ATOM 1501 C CA . LEU A 1 189 ? -5.254 7.526 -7.429 1.00 91.75 189 LEU A CA 1
ATOM 1502 C C . LEU A 1 189 ? -6.761 7.477 -7.738 1.00 91.75 189 LEU A C 1
ATOM 1504 O O . LEU A 1 189 ? -7.299 8.387 -8.374 1.00 91.75 189 LEU A O 1
ATOM 1508 N N . ASP A 1 190 ? -7.442 6.428 -7.275 1.00 89.12 190 ASP A N 1
ATOM 1509 C CA . ASP A 1 190 ? -8.885 6.214 -7.372 1.00 89.12 190 ASP A CA 1
ATOM 1510 C C . ASP A 1 190 ? -9.392 5.563 -6.073 1.00 89.12 190 ASP A C 1
ATOM 1512 O O . ASP A 1 190 ? -8.770 4.640 -5.549 1.00 89.12 190 ASP A O 1
ATOM 1516 N N . TYR A 1 191 ? -10.527 6.035 -5.553 1.00 79.50 191 TYR A N 1
ATOM 1517 C CA . TYR A 1 191 ? -11.141 5.471 -4.348 1.00 79.50 191 TYR A CA 1
ATOM 1518 C C . TYR A 1 191 ? -11.777 4.104 -4.596 1.00 79.50 191 TYR A C 1
ATOM 1520 O O . TYR A 1 191 ? -11.987 3.363 -3.647 1.00 79.50 191 TYR A O 1
ATOM 1528 N N . ARG A 1 19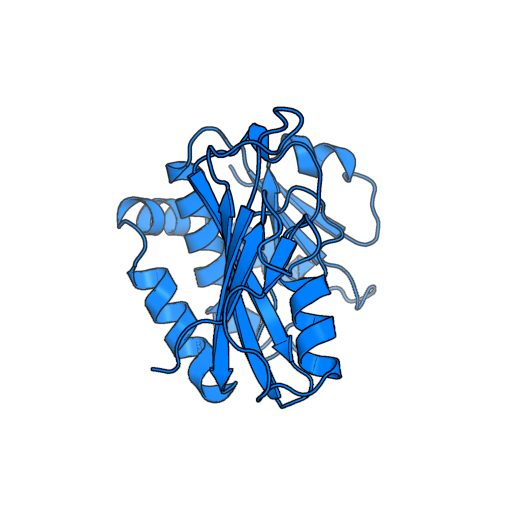2 ? -12.060 3.743 -5.857 1.00 82.56 192 ARG A N 1
ATOM 1529 C CA . ARG A 1 192 ? -12.597 2.422 -6.235 1.00 82.56 192 ARG A CA 1
ATOM 1530 C C . ARG A 1 192 ? -11.628 1.269 -5.963 1.00 82.56 192 ARG A C 1
ATOM 1532 O O . ARG A 1 192 ? -11.898 0.138 -6.365 1.00 82.56 192 ARG A O 1
ATOM 1539 N N . GLU A 1 193 ? -10.492 1.544 -5.332 1.00 82.06 193 GLU A N 1
ATOM 1540 C CA . GLU A 1 193 ? -9.725 0.514 -4.654 1.00 82.06 193 GLU A CA 1
ATOM 1541 C C . GLU A 1 193 ? -10.599 -0.270 -3.685 1.00 82.06 193 GLU A C 1
ATOM 1543 O O . GLU A 1 193 ? -11.443 0.292 -3.007 1.00 82.06 193 GLU A O 1
ATOM 1548 N N . GLU A 1 194 ? -10.420 -1.584 -3.610 1.00 78.00 194 GLU A N 1
ATOM 1549 C CA . GLU A 1 194 ? -11.351 -2.468 -2.887 1.00 78.00 194 GLU A CA 1
ATOM 1550 C C . GLU A 1 194 ? -11.059 -2.534 -1.371 1.00 78.00 194 GLU A C 1
ATOM 1552 O O . GLU A 1 194 ? -11.738 -3.229 -0.613 1.00 78.00 194 GLU A O 1
ATOM 1557 N N . SER A 1 195 ? -10.071 -1.765 -0.909 1.00 87.75 195 SER A N 1
ATOM 1558 C CA . SER A 1 195 ? -9.598 -1.729 0.474 1.00 87.75 195 SER A CA 1
ATOM 1559 C C . SER A 1 195 ? -10.522 -0.947 1.413 1.00 87.75 195 SER A C 1
ATOM 1561 O O . SER A 1 195 ? -11.210 -0.008 1.025 1.00 87.75 195 SER A O 1
ATOM 1563 N N . ARG A 1 196 ? -10.522 -1.307 2.700 1.00 87.00 196 ARG A N 1
ATOM 1564 C CA . ARG A 1 196 ? -11.271 -0.598 3.759 1.00 87.00 196 ARG A CA 1
ATOM 1565 C C . ARG A 1 196 ? -10.670 0.756 4.115 1.00 87.00 196 ARG A C 1
ATOM 1567 O O . ARG A 1 196 ? -11.422 1.677 4.432 1.00 87.00 196 ARG A O 1
ATOM 1574 N N . ILE A 1 197 ? -9.344 0.842 4.087 1.00 89.88 197 ILE A N 1
ATOM 1575 C CA . ILE A 1 197 ? -8.577 2.065 4.315 1.00 89.88 197 ILE A CA 1
ATOM 1576 C C . ILE A 1 197 ? -7.841 2.378 3.019 1.00 89.88 197 ILE A C 1
ATOM 1578 O O . ILE A 1 197 ? -7.115 1.528 2.507 1.00 89.88 197 ILE A O 1
ATOM 1582 N N . VAL A 1 198 ? -8.020 3.578 2.485 1.00 92.06 198 VAL A N 1
ATOM 1583 C CA . VAL A 1 198 ? -7.356 3.993 1.247 1.00 92.06 198 VAL A CA 1
ATOM 1584 C C . VAL A 1 198 ? -6.748 5.366 1.467 1.00 92.06 198 VAL A C 1
ATOM 1586 O O . VAL A 1 198 ? -7.446 6.284 1.883 1.00 92.06 198 VAL A O 1
ATOM 1589 N N . ALA A 1 199 ? -5.460 5.524 1.199 1.00 93.88 199 ALA A N 1
ATOM 1590 C CA . ALA A 1 199 ? -4.824 6.832 1.176 1.00 93.88 199 ALA A CA 1
ATOM 1591 C C . ALA A 1 199 ? -4.804 7.384 -0.258 1.00 93.88 199 ALA A C 1
ATOM 1593 O O . ALA A 1 199 ? -4.414 6.685 -1.194 1.00 93.88 199 ALA A O 1
ATOM 1594 N N . LEU A 1 200 ? -5.273 8.621 -0.433 1.00 93.69 200 LEU A N 1
ATOM 1595 C CA . LEU A 1 200 ? -5.365 9.314 -1.721 1.00 93.69 200 LEU A CA 1
ATOM 1596 C C . LEU A 1 200 ? -4.678 10.683 -1.641 1.00 93.69 200 LEU A C 1
ATOM 1598 O O . LEU A 1 200 ? -4.851 11.381 -0.638 1.00 93.69 200 LEU A O 1
ATOM 1602 N N . PRO A 1 201 ? -3.991 11.132 -2.706 1.00 93.94 201 PRO A N 1
ATOM 1603 C CA . PRO A 1 201 ? -3.621 12.534 -2.833 1.00 93.94 201 PRO A CA 1
ATOM 1604 C C . PRO A 1 201 ? -4.872 13.419 -2.748 1.00 93.94 201 PRO A C 1
ATOM 1606 O O . PRO A 1 201 ? -5.932 13.072 -3.289 1.00 93.94 201 PRO A O 1
ATOM 1609 N N . ILE A 1 202 ? -4.785 14.546 -2.045 1.00 92.25 202 ILE A N 1
ATOM 1610 C CA . ILE A 1 202 ? -5.946 15.383 -1.712 1.00 92.25 202 ILE A CA 1
ATOM 1611 C C . ILE A 1 202 ? -6.675 15.903 -2.959 1.00 92.25 202 ILE A C 1
ATOM 1613 O O . ILE A 1 202 ? -7.907 15.973 -2.972 1.00 92.25 202 ILE A O 1
ATOM 1617 N N . GLU A 1 203 ? -5.943 16.166 -4.040 1.00 89.88 203 GLU A N 1
ATOM 1618 C CA . GLU A 1 203 ? -6.467 16.598 -5.338 1.00 89.88 203 GLU A CA 1
ATOM 1619 C C . GLU A 1 203 ? -7.317 15.498 -5.989 1.00 89.88 203 GLU A C 1
ATOM 1621 O O . GLU A 1 203 ? -8.300 15.773 -6.683 1.00 89.88 203 GLU A O 1
ATOM 1626 N N . ARG A 1 204 ? -6.969 14.228 -5.745 1.00 90.31 204 ARG A N 1
ATOM 1627 C CA . ARG A 1 204 ? -7.741 13.066 -6.207 1.00 90.31 204 ARG A CA 1
ATOM 1628 C C . ARG A 1 204 ? -8.969 12.863 -5.333 1.00 90.31 204 ARG A C 1
ATOM 1630 O O . ARG A 1 204 ? -10.060 12.673 -5.864 1.00 90.31 204 ARG A O 1
ATOM 1637 N N . ALA A 1 205 ? -8.813 12.965 -4.013 1.00 87.81 205 ALA A N 1
ATOM 1638 C CA . ALA A 1 205 ? -9.910 12.812 -3.060 1.00 87.81 205 ALA A CA 1
ATOM 1639 C C . ALA A 1 205 ? -11.003 13.884 -3.234 1.00 87.81 205 ALA A C 1
ATOM 1641 O O . ALA A 1 205 ? -12.185 13.593 -3.053 1.00 87.81 205 ALA A O 1
ATOM 1642 N N . ALA A 1 206 ? -10.637 15.107 -3.637 1.00 84.81 206 ALA A N 1
ATOM 1643 C CA . ALA A 1 206 ? -11.578 16.208 -3.857 1.00 84.81 206 ALA A CA 1
ATOM 1644 C C . ALA A 1 206 ? -12.712 15.864 -4.840 1.00 84.81 206 ALA A C 1
ATOM 1646 O O . ALA A 1 206 ? -13.822 16.366 -4.681 1.00 84.81 206 ALA A O 1
ATOM 1647 N N . ARG A 1 207 ? -12.464 14.955 -5.793 1.00 84.56 207 ARG A N 1
ATOM 1648 C CA . ARG A 1 207 ? -13.439 14.498 -6.800 1.00 84.56 207 ARG A CA 1
ATOM 1649 C C . ARG A 1 207 ? -14.576 13.646 -6.227 1.00 84.56 207 ARG A C 1
ATOM 1651 O O . ARG A 1 207 ? -15.526 13.346 -6.941 1.00 84.56 207 ARG A O 1
ATOM 1658 N N . TYR A 1 208 ? -14.477 13.232 -4.963 1.00 82.06 208 TYR A N 1
ATOM 1659 C CA . TYR A 1 208 ? -15.379 12.254 -4.348 1.00 82.06 208 TYR A CA 1
ATOM 1660 C C . TYR A 1 208 ? -16.097 12.788 -3.102 1.00 82.06 208 TYR A C 1
ATOM 1662 O O . TYR A 1 208 ? -16.649 12.002 -2.334 1.00 82.06 208 TYR A O 1
ATOM 1670 N N . ARG A 1 209 ? -16.100 14.112 -2.889 1.00 75.12 209 ARG A N 1
ATOM 1671 C CA . ARG A 1 209 ? -16.628 14.751 -1.670 1.00 75.12 209 ARG A CA 1
ATOM 1672 C C . ARG A 1 209 ? -18.085 14.377 -1.355 1.00 75.12 209 ARG A C 1
ATOM 1674 O O . ARG A 1 209 ? -18.407 14.206 -0.185 1.00 75.12 209 ARG A O 1
ATOM 1681 N N . ASP A 1 210 ? -18.916 14.174 -2.376 1.00 75.69 210 ASP A N 1
ATOM 1682 C CA . ASP A 1 210 ? -20.367 13.966 -2.221 1.00 75.69 210 ASP A CA 1
ATOM 1683 C C . ASP A 1 210 ? -20.789 12.483 -2.215 1.00 75.69 210 ASP A C 1
ATOM 1685 O O . ASP A 1 210 ? -21.972 12.140 -2.301 1.00 75.69 210 ASP A O 1
ATOM 1689 N N . ARG A 1 211 ? -19.824 11.560 -2.134 1.00 73.25 211 ARG A N 1
ATOM 1690 C CA . ARG A 1 211 ? -20.083 10.116 -2.186 1.00 73.25 211 ARG A CA 1
ATOM 1691 C C . ARG A 1 211 ? -20.602 9.576 -0.852 1.00 73.25 211 ARG A C 1
ATOM 1693 O O . ARG A 1 211 ? -20.014 9.788 0.202 1.00 73.25 211 ARG A O 1
ATOM 1700 N N . LYS A 1 212 ? -21.681 8.789 -0.909 1.00 72.12 212 LYS A N 1
ATOM 1701 C CA . LYS A 1 212 ? -22.314 8.156 0.269 1.00 72.12 212 LYS A CA 1
ATOM 1702 C C . LYS A 1 212 ? -21.618 6.863 0.730 1.00 72.12 212 LYS A C 1
ATOM 1704 O O . LYS A 1 212 ? -21.929 6.338 1.800 1.00 72.12 212 LYS A O 1
ATOM 1709 N N . ASP A 1 213 ? -20.717 6.320 -0.087 1.00 75.25 213 ASP A N 1
ATOM 1710 C CA . ASP A 1 213 ? -19.977 5.070 0.129 1.00 75.25 213 ASP A CA 1
ATOM 1711 C C . ASP A 1 213 ? -18.532 5.277 0.619 1.00 75.25 213 ASP A C 1
ATOM 1713 O O . ASP A 1 213 ? -17.838 4.300 0.899 1.00 75.25 213 ASP A O 1
ATOM 1717 N N . ALA A 1 214 ? -18.094 6.525 0.801 1.00 78.88 214 ALA A N 1
ATOM 1718 C CA . ALA A 1 214 ? -16.752 6.853 1.264 1.00 78.88 214 ALA A CA 1
ATOM 1719 C C . ALA A 1 214 ? -16.761 7.958 2.328 1.00 78.88 214 ALA A C 1
ATOM 1721 O O . ALA A 1 214 ? -17.518 8.921 2.247 1.00 78.88 214 ALA A O 1
ATOM 1722 N N . PHE A 1 215 ? -15.878 7.838 3.319 1.00 84.56 215 PHE A N 1
ATOM 1723 C CA . PHE A 1 215 ? -15.633 8.874 4.317 1.00 84.56 215 PHE A CA 1
ATOM 1724 C C . PHE A 1 215 ? -14.245 9.463 4.117 1.00 84.56 215 PHE A C 1
ATOM 1726 O O . PHE A 1 215 ? -13.246 8.818 4.424 1.00 84.56 215 PHE A O 1
ATOM 1733 N N . ILE A 1 216 ? -14.193 10.699 3.626 1.00 87.56 216 ILE A N 1
ATOM 1734 C CA . ILE A 1 216 ? -12.935 11.399 3.363 1.00 87.56 216 ILE A CA 1
ATOM 1735 C C . ILE A 1 216 ? -12.493 12.151 4.617 1.00 87.56 216 ILE A C 1
ATOM 1737 O O . ILE A 1 216 ? -13.167 13.068 5.093 1.00 87.56 216 ILE A O 1
ATOM 1741 N N . LEU A 1 217 ? -11.338 11.767 5.147 1.00 88.31 217 LEU A N 1
ATOM 1742 C CA . LEU A 1 217 ? -10.632 12.445 6.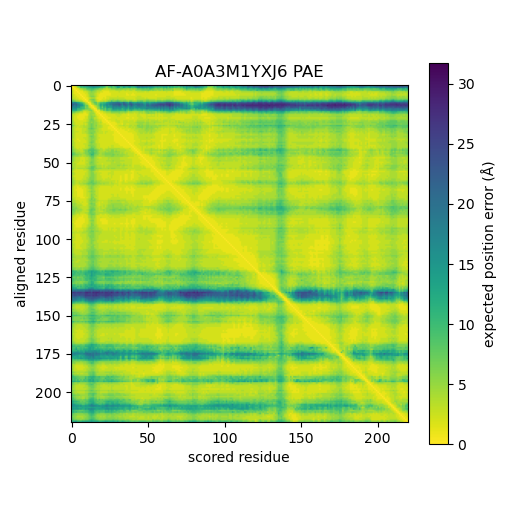221 1.00 88.31 217 LEU A CA 1
ATOM 1743 C C . LEU A 1 217 ? -9.442 13.180 5.615 1.00 88.31 217 LEU A C 1
ATOM 1745 O O . LEU A 1 217 ? -8.447 12.565 5.244 1.00 88.31 217 LEU A O 1
ATOM 1749 N N . LYS A 1 218 ? -9.552 14.505 5.519 1.00 89.75 218 LYS A N 1
ATOM 1750 C CA . LYS A 1 218 ? -8.404 15.354 5.206 1.00 89.75 218 LYS A CA 1
ATOM 1751 C C . LYS A 1 218 ? -7.456 15.357 6.399 1.00 89.75 218 LYS A C 1
ATOM 1753 O O . LYS A 1 218 ? -7.885 15.670 7.515 1.00 89.75 218 LYS A O 1
ATOM 1758 N N . LEU A 1 219 ? -6.223 14.956 6.146 1.00 87.94 219 LEU A N 1
ATOM 1759 C CA . LEU A 1 219 ? -5.113 15.040 7.075 1.00 87.94 219 LEU A CA 1
ATOM 1760 C C . LEU A 1 219 ? -4.500 16.447 6.987 1.00 87.94 219 LEU A C 1
ATOM 1762 O O . LEU A 1 219 ? -4.625 17.069 5.926 1.00 87.94 219 LEU A O 1
ATOM 1766 N N . PRO A 1 220 ? -3.934 16.961 8.095 1.00 79.12 220 PRO A N 1
ATOM 1767 C CA . PRO A 1 220 ? -3.197 18.223 8.082 1.00 79.12 220 PRO A CA 1
ATOM 1768 C C . PRO A 1 220 ? -2.031 18.168 7.097 1.00 79.12 220 PRO A C 1
ATOM 1770 O O . PRO A 1 220 ? -1.575 17.037 6.810 1.00 79.12 220 PRO A O 1
#

pLDDT: mean 87.63, std 10.25, range [49.88, 97.69]

Mean predicted aligned error: 5.42 Å

Secondary structure (DSSP, 8-state):
-PPPEEEEEE-S-SSSPSEEEE-S--TTS-HHHHHHHHHHHSPPSS-GGGGTT-EEEEEEE-TTSEEEEEEEEEES---TTS---EEEEEEEEEETTTHHHHHHHHHHTS-HHHHHHHHHH--HHHHHHHHHHHS-SS-TTPEEEEEE--S-HHHHHHHHHHHHHHHH-HHHHH-TTT-SS--EES--SSTTSS-SEEEEEHHHHGGGTT-TTEEEEE--

Solvent-accessible surface area (backbone atoms only — not comparable to full-atom values): 12336 Å² total; per-residue (Å²): 130,83,83,60,42,32,37,34,69,40,87,70,70,85,88,50,77,74,42,75,39,72,79,42,93,58,86,90,50,56,68,71,55,51,55,46,47,66,66,62,56,58,73,50,62,77,72,48,48,85,39,56,72,35,68,23,49,30,41,43,84,42,97,86,58,32,30,34,43,21,40,32,36,23,34,86,52,56,47,96,83,68,52,55,32,39,52,41,32,42,31,42,82,38,54,56,87,48,47,66,60,53,51,52,50,58,51,67,72,49,59,71,66,22,49,53,52,21,55,68,64,59,35,72,69,50,49,49,52,50,50,58,66,70,56,53,94,82,54,94,77,52,25,44,32,42,20,32,78,76,85,46,66,65,57,46,46,16,46,35,37,37,53,48,52,50,59,67,30,67,71,49,35,67,33,85,84,46,32,85,69,51,34,29,29,40,45,32,58,36,81,86,49,92,36,48,34,35,25,26,38,34,81,54,45,62,79,51,76,87,43,91,57,51,46,81,42,75,53,131

Foldseek 3Di:
DDFWWKWFADQDDPPDDGGTDTPDDDPPPDPQQVVQCVVALDFDDDDLVVPAQAWKWWWAQDPVQWIKTKIKHQHQDAHPVRHGRTIMITIDTGHNVCLLVVLVVVLVPFDPVLLVLLVVQPDPVVVVVCLVQLDDPPDLQAAEEEEEACPDSNVLSNLSNNVSCCQNDPSQCPSPSCHVGFIEMSEHLAPPNRGRYYYYYNVSVVVCVPPPRYDYDYTD

Nearest PDB structures (foldseek):
  6ugl-assembly1_A  TM=2.879E-01  e=7.679E-03  Vibrio cholerae O1 str. 2010EL-1786
  6ugl-assembly1_B  TM=4.142E-01  e=3.768E-02  Vibrio cholerae O1 str. 2010EL-1786
  6kju-assembly1_A  TM=3.861E-01  e=3.334E-02  Vibrio cholerae
  6ide-assembly1_A  TM=2.560E-01  e=2.173E-02  Vibrio cholerae
  4i5s-assembly1_A  TM=3.189E-01  e=2.838E-01  Streptococcus mutans UA159

Radius of gyration: 17.28 Å; Cα contacts (8 Å, |Δi|>4): 412; chains: 1; bounding box: 38×42×47 Å